Protein 1MY7 (pdb70)

CATH classification: 2.60.40.10

Foldseek 3Di:
DPAWEWDDKPAQEEALQKFDKIKTFIHADQLVFKWKWKDDVVDIDTWDDHSVQQPPRTIGITITHHHPDLQDPAKDKIWIWMAGVVVRDIYDTDIHIHGHDDDPVPD/DDAKEWDDKPAQEEALQWFDKIKTFIDADQLVFKWKWKADVVDIDTWDDHSVQQPPRGIGITITHRHPDNADPAKDWIWIWMFGVVVGGIHDTDIHIHGGDD

Secondary structure (DSSP, 8-state):
--S--EEEES-SEEETT---EEEEEES---TTS-EEEEEETTEEEE-B--GGGB-TTSEEEEEPPPPS-TT--S-EEEEEEEEETTTTEEPPPEEEEEE----TT--/-----EEEES-SEEETT---EEEEEES---TTS-EEEEEETTEEEEPB--GGGEETTTEEEEEPPPPS-TT-SS-EEEEEEEEETTTTEEPPPEEEEEE---

Nearest PDB structures (foldseek):
  1my5-assembly1_A  TM=1.007E+00  e=9.671E-22  Mus musculus
  1my5-assembly1_B  TM=9.869E-01  e=1.199E-19  Mus musculus
  1k3z-assembly1_B  TM=9.542E-01  e=1.076E-19  Mus musculus
  8u9l-assembly4_O  TM=9.886E-01  e=1.797E-18  Mus musculus
  1ikn-assembly1_A  TM=9.438E-01  e=8.421E-19  Mus musculus

Organism: Mus musculus (NCBI:txid10090)

Solvent-accessible surface area: 11660 Å² total; per-residue (Å²): 115,96,104,5,111,24,50,70,14,40,95,161,34,1,20,1,62,11,40,28,47,0,1,0,2,0,33,154,8,103,100,108,29,14,26,0,30,0,33,22,145,96,40,110,19,103,10,74,49,59,89,95,32,14,15,120,74,10,1,0,5,2,115,5,9,82,42,63,55,68,75,23,166,62,72,41,163,10,38,2,24,0,27,44,49,86,78,168,53,64,2,124,88,45,89,1,52,0,57,57,69,120,43,99,219,128,267,152,86,144,15,111,27,53,79,18,40,99,119,34,2,23,0,87,13,40,30,46,0,1,0,3,0,37,150,6,114,89,121,32,12,28,0,32,0,54,13,135,92,35,112,22,137,8,73,50,62,88,98,34,12,19,135,71,13,0,0,4,3,116,5,11,87,41,67,55,87,72,16,162,57,79,38,162,5,34,1,28,0,40,37,54,88,73,164,70,87,4,146,71,39,54,1,61,0,54,44,73,165

Radius of gyration: 18.91 Å; Cα contacts (8 Å, |Δi|>4): 484; chains: 2; bounding box: 52×54×40 Å

B-factor: mean 23.99, std 11.41, range [10.49, 61.83]

Sequence (209 aa):
TAELKICRVNRRSGSCLGGDEIFLLCDKVQKEDIEVYFTGPGWEARGSFSQADVHRQVAIVFRTPPYADPSLQAPVRVSMQLRRPSDRELSEPMEFQYLPDTDDRHRTAELKICRVNRRSGSCLGGDEIFLLCDKVQKEDIEVYFTGPGWEARGSFSQADVHRQVAIVFRTPPYADPSLQAPVRVSMQLRRPSDRELSEPMEFQYLPDT

GO terms:
  GO:0005737 cytoplasm (C, IDA)
  GO:0000978 RNA polymerase II cis-regulatory region sequence-specific DNA binding (F, IDA)
  GO:0001228 DNA-bindin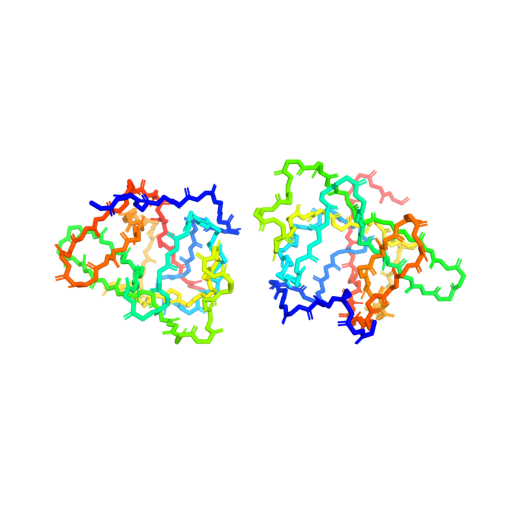g transcription activator activity, RNA polymerase II-specific (F, IDA)
  GO:0045893 positive regulation of DNA-templated transcription (P, IDA)
  GO:0045944 positive regulation of transcription by RNA polymerase II (P, IDA)
  GO:1902004 positive regulation of amyloid-beta formation (P, IDA)
  GO:0005634 nucleus (C, IDA)
  GO:0003682 chromatin binding (F, IDA)
  GO:0043066 negative regulation of apoptotic process (P, IDA)
  GO:0043123 positive regulation of canonical NF-kappaB signal transduction (P, IDA)
  GO:0050727 regulation of inflammatory response (P, IDA)
  GO:0071222 cellular response to lipopolysaccharide (P, IEP)
  GO:0071159 NF-kappaB complex (C, TAS)
  GO:0003700 DNA-binding transcription f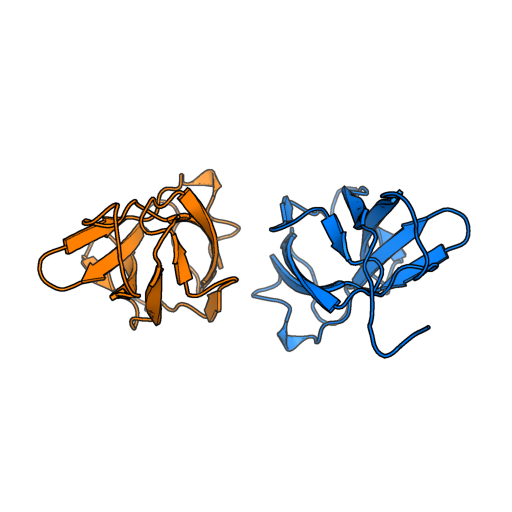actor activity (F, IMP)
  GO:0006325 chromatin organization (P, IMP)
  GO:0006351 DNA-templated transcription (P, IMP)
  GO:0071532 ankyrin repeat binding (F, IPI)
  GO:0005515 protein binding (F, IPI)
  GO:0019899 enzyme binding (F, IPI)
  GO:0019901 protein kinase binding (F, IPI)

InterPro domains:
  IPR000451 NF-kappa-B/Dorsal [PR00057] (25-42)
  IPR000451 NF-kappa-B/Dorsal [PR00057] (175-189)
  IPR000451 NF-kappa-B/Dorsal [PR00057] (208-228)
  IPR000451 NF-kappa-B/Dorsal [PR00057] (239-257)
  IPR000451 NF-kappa-B/Dorsal [PR00057] (280-294)
  IPR000451 NF-kappa-B/Dorsal [PTHR24169] (13-372)
  IPR002909 IPT domain [SM00429] (193-289)
  IPR008967 p53-like transcription factor, DNA-binding domain superfamily [SSF49417] (18-196)
  IPR011539 Rel homology domain, DNA-binding domain [PF00554] (21-186)
  IPR011539 Rel homology domain, DNA-binding domain [PS50254] (16-190)
  IPR013783 Immunoglobulin-like fold [G3DSA:2.60.40.10] (191-304)
  IPR014756 Immunoglobulin E-set [SSF81296] (191-322)
  IPR030492 Rel homology domain, conserved site [PS01204] (34-40)
  IPR030495 Transcription factor p65, RHD domain, N-terminal [cd07885] (19-187)
  IPR032397 Rel homology dimerisation domain [PF16179] (195-291)
  IPR033926 NFkappaB IPT domain [cd01177] (194-290)
  IPR037059 Rel homology domain (RHD), DNA-binding domain superfamily [G3DSA:2.60.40.340] (9-187)

Structure (mmCIF, N/CA/C/O backbone):
data_1MY7
#
_entry.id   1MY7
#
_cell.length_a   55.988
_cell.length_b   75.072
_cell.length_c   108.733
_cell.angle_alpha   90.00
_cell.angle_beta   90.00
_cell.angle_gamma   90.00
#
_symmetry.space_group_name_H-M   'C 2 2 21'
#
loop_
_entity.id
_entity.type
_entity.pdbx_description
1 polymer 'NF-kappaB p65 (RelA) subunit'
2 water water
#
loop_
_atom_site.group_PDB
_atom_site.id
_atom_site.type_symbol
_atom_site.label_atom_id
_atom_site.label_alt_id
_atom_site.label_comp_id
_atom_site.label_asym_id
_atom_site.label_entity_id
_atom_site.label_seq_id
_atom_site.pdbx_PDB_ins_code
_atom_site.Cartn_x
_atom_site.Cartn_y
_atom_site.Cartn_z
_atom_site.occupancy
_atom_site.B_iso_or_equiv
_atom_site.auth_seq_id
_atom_site.auth_comp_id
_atom_site.auth_asym_id
_atom_site.auth_atom_id
_atom_site.pdbx_PDB_model_num
ATOM 1 N N . THR A 1 1 ? 27.397 41.593 47.601 1.00 60.93 191 THR A N 1
ATOM 2 C CA . THR A 1 1 ? 27.921 41.429 48.988 1.00 60.54 191 THR A CA 1
ATOM 3 C C . THR A 1 1 ? 26.785 41.327 50.002 1.00 59.53 191 THR A C 1
ATOM 4 O O . THR A 1 1 ? 26.907 40.638 51.016 1.00 59.87 191 THR A O 1
ATOM 8 N N . ALA A 1 2 ? 25.683 42.018 49.723 1.00 57.60 192 ALA A N 1
ATOM 9 C CA . ALA A 1 2 ? 24.529 42.003 50.612 1.00 55.21 192 ALA A CA 1
ATOM 10 C C . ALA A 1 2 ? 23.310 41.400 49.921 1.00 53.21 192 ALA A C 1
ATOM 11 O O . ALA A 1 2 ? 22.393 40.909 50.581 1.00 53.46 192 ALA A O 1
ATOM 13 N N . GLU A 1 3 ? 23.304 41.436 48.591 1.00 50.15 193 GLU A N 1
ATOM 14 C CA . GLU A 1 3 ? 22.194 40.891 47.819 1.00 46.56 193 GLU A CA 1
ATOM 15 C C . GLU A 1 3 ? 22.546 39.564 47.157 1.00 42.41 193 GLU A C 1
ATOM 16 O O . GLU A 1 3 ? 22.088 38.508 47.599 1.00 43.16 193 GLU A O 1
ATOM 22 N N . LEU A 1 4 ? 23.356 39.617 46.101 1.00 36.54 194 LEU A N 1
ATOM 23 C CA . LEU A 1 4 ? 23.758 38.403 45.390 1.00 30.16 194 LEU A CA 1
ATOM 24 C C . LEU A 1 4 ? 24.590 37.525 46.311 1.00 27.08 194 LEU A C 1
ATOM 25 O O . LEU A 1 4 ? 25.605 37.968 46.853 1.00 24.65 194 LEU A O 1
ATOM 30 N N . LYS A 1 5 ? 24.166 36.277 46.485 1.00 23.22 195 LYS A N 1
ATOM 31 C CA . LYS A 1 5 ? 24.884 35.369 47.362 1.00 21.64 195 LYS A CA 1
ATOM 32 C C . LYS A 1 5 ? 24.782 33.901 46.949 1.00 20.00 195 LYS A C 1
ATOM 33 O O . LYS A 1 5 ? 23.685 33.379 46.736 1.00 19.09 195 LYS A O 1
ATOM 39 N N . ILE A 1 6 ? 25.934 33.247 46.827 1.00 17.53 196 ILE A N 1
ATOM 40 C CA . ILE A 1 6 ? 25.960 31.822 46.497 1.00 17.14 196 ILE A CA 1
ATOM 41 C C . ILE A 1 6 ? 25.888 31.096 47.832 1.00 16.50 196 ILE A C 1
ATOM 42 O O . ILE A 1 6 ? 26.743 31.289 48.708 1.00 16.92 196 ILE A O 1
ATOM 47 N N . CYS A 1 7 ? 24.869 30.261 47.996 1.00 16.36 197 CYS A N 1
ATOM 48 C CA . CYS A 1 7 ? 24.677 29.543 49.247 1.00 16.99 197 CYS A CA 1
ATOM 49 C C . CYS A 1 7 ? 25.268 28.139 49.256 1.00 17.59 197 CYS A C 1
ATOM 50 O O . CYS A 1 7 ? 25.781 27.674 50.272 1.00 18.72 197 CYS A O 1
ATOM 53 N N . ARG A 1 8 ? 25.193 27.459 48.120 1.00 16.25 198 ARG A N 1
ATOM 54 C CA . ARG A 1 8 ? 25.716 26.108 48.045 1.00 15.34 198 ARG A CA 1
ATOM 55 C C . ARG A 1 8 ? 25.801 25.644 46.598 1.00 14.23 198 ARG A C 1
ATOM 56 O O . ARG A 1 8 ? 25.048 26.105 45.744 1.00 15.96 198 ARG A O 1
ATOM 64 N N . VAL A 1 9 ? 26.725 24.724 46.338 1.00 13.70 199 VAL A N 1
ATOM 65 C CA . VAL A 1 9 ? 26.903 24.163 45.008 1.00 13.11 199 VAL A CA 1
ATOM 66 C C . VAL A 1 9 ? 27.133 22.654 45.119 1.00 13.36 199 VAL A C 1
ATOM 67 O O . VAL A 1 9 ? 27.542 22.157 46.174 1.00 13.62 199 VAL A O 1
ATOM 71 N N . ASN A 1 10 ? 26.851 21.934 44.037 1.00 12.87 200 ASN A N 1
ATOM 72 C CA . ASN A 1 10 ? 27.028 20.483 44.011 1.00 12.97 200 ASN A CA 1
ATOM 73 C C . ASN A 1 10 ? 28.485 20.070 43.776 1.00 12.79 200 ASN A C 1
ATOM 74 O O . ASN A 1 10 ? 28.901 18.985 44.184 1.00 13.55 200 ASN A O 1
ATOM 79 N N . ARG A 1 11 ? 29.259 20.915 43.102 1.00 11.55 201 ARG A N 1
ATOM 80 C CA . ARG A 1 11 ? 30.664 20.593 42.875 1.00 12.45 201 ARG A CA 1
ATOM 81 C C . ARG A 1 11 ? 31.464 21.872 42.748 1.00 11.78 201 ARG A C 1
ATOM 82 O O . ARG A 1 11 ? 30.957 22.902 42.286 1.00 12.89 201 ARG A O 1
ATOM 90 N N . ARG A 1 12 ? 32.711 21.790 43.177 1.00 11.93 202 ARG A N 1
ATOM 91 C CA . ARG A 1 12 ? 33.609 22.929 43.171 1.00 12.67 202 ARG A CA 1
ATOM 92 C C . ARG A 1 12 ? 34.830 22.714 42.288 1.00 12.40 202 ARG A C 1
ATOM 93 O O . ARG A 1 12 ? 35.825 23.430 42.391 1.00 11.73 202 ARG A O 1
ATOM 101 N N . SER A 1 13 ? 34.744 21.730 41.401 1.00 12.70 203 SER A N 1
ATOM 102 C CA . SER A 1 13 ? 35.834 21.457 40.477 1.00 13.50 203 SER A CA 1
ATOM 103 C C . SER A 1 13 ? 35.228 20.812 39.250 1.00 13.32 203 SER A C 1
ATOM 104 O O . SER A 1 13 ? 34.101 20.320 39.294 1.00 13.43 203 SER A O 1
ATOM 107 N N . GLY A 1 14 ? 35.971 20.845 38.153 1.00 12.07 204 GLY A N 1
ATOM 108 C CA . GLY A 1 14 ? 35.481 20.252 36.928 1.00 12.68 204 GLY A CA 1
ATOM 109 C C . GLY A 1 14 ? 36.522 20.335 35.839 1.00 12.45 204 GLY A C 1
ATOM 110 O O . GLY A 1 14 ? 37.591 20.918 36.011 1.00 12.32 204 GLY A O 1
ATOM 111 N N . SER A 1 15 ? 36.182 19.756 34.694 1.00 12.17 205 SER A N 1
ATOM 112 C CA . SER A 1 15 ? 37.063 19.728 33.540 1.00 11.96 205 SER A CA 1
ATOM 113 C C . SER A 1 15 ? 37.365 21.099 32.949 1.00 11.73 205 SER A C 1
ATOM 114 O O . SER A 1 15 ? 36.478 21.955 32.864 1.00 12.09 205 SER A O 1
ATOM 117 N N . CYS A 1 16 ? 38.617 21.298 32.555 1.00 11.38 206 CYS A N 1
ATOM 118 C CA . CYS A 1 16 ? 39.033 22.540 31.921 1.00 13.09 206 CYS A CA 1
ATOM 119 C C . CYS A 1 16 ? 38.343 22.703 30.559 1.00 13.10 206 CYS A C 1
ATOM 120 O O . CYS A 1 16 ? 38.430 23.761 29.943 1.00 14.13 206 CYS A O 1
ATOM 123 N N . LEU A 1 17 ? 37.667 21.656 30.086 1.00 13.53 207 LEU A N 1
ATOM 124 C CA . LEU A 1 17 ? 36.964 21.741 28.803 1.00 13.35 207 LEU A CA 1
ATOM 125 C C . LEU A 1 17 ? 35.535 22.255 28.978 1.00 14.65 207 LEU A C 1
ATOM 126 O O . LEU A 1 17 ? 34.809 22.491 27.993 1.00 14.59 207 LEU A O 1
ATOM 131 N N . GLY A 1 18 ? 35.150 22.455 30.238 1.00 13.44 208 GLY A N 1
ATOM 132 C CA . GLY A 1 18 ? 33.823 22.941 30.554 1.00 12.50 208 GLY A CA 1
ATOM 133 C C . GLY A 1 18 ? 32.789 21.861 30.338 1.00 13.23 208 GLY A C 1
ATOM 134 O O . GLY A 1 18 ? 33.132 20.690 30.167 1.00 14.83 208 GLY A O 1
ATOM 135 N N . GLY A 1 19 ? 31.523 22.254 30.363 1.00 12.92 209 GLY A N 1
ATOM 136 C CA . GLY A 1 19 ? 30.455 21.301 30.131 1.00 12.94 209 GLY A CA 1
ATOM 137 C C . GLY A 1 19 ? 29.934 20.534 31.326 1.00 13.16 209 GLY A C 1
ATOM 138 O O . GLY A 1 19 ? 29.061 19.685 31.147 1.00 14.81 209 GLY A O 1
ATOM 139 N N . ASP A 1 20 ? 30.454 20.797 32.529 1.00 13.18 210 ASP A N 1
ATOM 140 C CA . ASP A 1 20 ? 29.973 20.104 33.729 1.00 12.90 210 ASP A CA 1
ATOM 141 C C . ASP A 1 20 ? 28.728 20.782 34.291 1.00 12.09 210 ASP A C 1
ATOM 142 O O . ASP A 1 20 ? 28.648 22.017 34.361 1.00 12.20 210 ASP A O 1
ATOM 147 N N . GLU A 1 21 ? 27.768 19.973 34.714 1.00 12.01 211 GLU A N 1
ATOM 148 C CA . GLU A 1 21 ? 26.537 20.521 35.260 1.00 12.04 211 GLU A CA 1
ATOM 149 C C . GLU A 1 21 ? 26.706 20.929 36.713 1.00 11.72 211 GLU A C 1
ATOM 150 O O . GLU A 1 21 ? 27.127 20.127 37.561 1.00 12.82 211 GLU A O 1
ATOM 156 N N . ILE A 1 22 ? 26.367 22.182 36.985 1.00 11.61 212 ILE A N 1
ATOM 157 C CA . ILE A 1 22 ? 26.462 22.741 38.331 1.00 11.81 212 ILE A CA 1
ATOM 158 C C . ILE A 1 22 ? 25.089 23.144 38.830 1.00 11.67 212 ILE A C 1
ATOM 159 O O . ILE A 1 22 ? 24.325 23.808 38.118 1.00 12.82 212 ILE A O 1
ATOM 164 N N . PHE A 1 23 ? 24.785 22.734 40.056 1.00 12.53 213 PHE A N 1
ATOM 165 C CA . PHE A 1 23 ? 23.547 23.122 40.722 1.00 13.19 213 PHE A CA 1
ATOM 166 C C . PHE A 1 23 ? 24.007 24.181 41.717 1.00 13.35 213 PHE A C 1
ATOM 167 O O . PHE A 1 23 ? 24.815 23.896 42.589 1.00 13.88 213 PHE A O 1
ATOM 175 N N . LEU A 1 24 ? 23.500 25.403 41.579 1.00 13.34 214 LEU A N 1
ATOM 176 C CA . LEU A 1 24 ? 23.897 26.487 42.471 1.00 13.27 214 LEU A CA 1
ATOM 177 C C . LEU A 1 24 ? 22.665 27.050 43.173 1.00 13.80 214 LEU A C 1
ATOM 178 O O . LEU A 1 24 ? 21.737 27.506 42.515 1.00 16.02 214 LEU A O 1
ATOM 183 N N . LEU A 1 25 ? 22.661 27.007 44.505 1.00 12.94 215 LEU A N 1
ATOM 184 C CA . LEU A 1 25 ? 21.551 27.533 45.293 1.00 13.57 215 LEU A CA 1
ATOM 185 C C . LEU A 1 25 ? 21.982 28.931 45.698 1.00 14.49 215 LEU A C 1
ATOM 186 O O . LEU A 1 25 ? 23.103 29.123 46.152 1.00 14.84 215 LEU A O 1
ATOM 191 N N . CYS A 1 26 ? 21.091 29.904 45.518 1.00 15.11 216 CYS A N 1
ATOM 192 C CA . CYS A 1 26 ? 21.418 31.300 45.809 1.00 16.18 216 CYS A CA 1
ATOM 193 C C . CYS A 1 26 ? 20.247 32.039 46.428 1.00 16.73 216 CYS A C 1
ATOM 194 O O . CYS A 1 26 ? 19.161 31.488 46.585 1.00 16.57 216 CYS A O 1
ATOM 197 N N . ASP A 1 27 ? 20.489 33.291 46.810 1.00 18.29 217 ASP A N 1
ATOM 198 C CA . ASP A 1 27 ? 19.422 34.119 47.337 1.00 20.46 217 ASP A CA 1
ATOM 199 C C . ASP A 1 27 ? 18.656 34.566 46.095 1.00 20.63 217 ASP A C 1
ATOM 200 O O . ASP A 1 27 ? 19.137 34.424 44.964 1.00 20.21 217 ASP A O 1
ATOM 205 N N . LYS A 1 28 ? 17.466 35.111 46.310 1.00 22.02 218 LYS A N 1
ATOM 206 C CA . LYS A 1 28 ? 16.597 35.563 45.228 1.00 23.35 218 LYS A CA 1
ATOM 207 C C . LYS A 1 28 ? 17.258 36.380 44.108 1.00 23.49 218 LYS A C 1
ATOM 208 O O . LYS A 1 28 ? 17.890 37.411 44.353 1.00 22.72 218 LYS A O 1
ATOM 214 N N . VAL A 1 29 ? 17.099 35.903 42.875 1.00 22.69 219 VAL A N 1
ATOM 215 C CA . VAL A 1 29 ? 17.627 36.575 41.691 1.00 23.07 219 VAL A CA 1
ATOM 216 C C . VAL A 1 29 ? 16.519 36.672 40.646 1.00 24.26 219 VAL A C 1
ATOM 217 O O . VAL A 1 29 ? 15.455 36.073 40.810 1.00 24.75 219 VAL A O 1
ATOM 221 N N . GLN A 1 30 ? 16.772 37.435 39.588 1.00 24.96 220 GLN A N 1
ATOM 222 C CA . GLN A 1 30 ? 15.818 37.582 38.485 1.00 26.74 220 GLN A CA 1
ATOM 223 C C . GLN A 1 30 ? 16.386 36.803 37.307 1.00 25.39 220 GLN A C 1
ATOM 224 O O . GLN A 1 30 ? 17.495 37.079 36.850 1.00 24.83 220 GLN A O 1
ATOM 230 N N . LYS A 1 31 ? 15.624 35.831 36.811 1.00 25.00 221 LYS A N 1
ATOM 231 C CA . LYS A 1 31 ? 16.093 34.999 35.707 1.00 25.20 221 LYS A CA 1
ATOM 232 C C . LYS A 1 31 ? 16.543 35.751 34.459 1.00 24.57 221 LYS A C 1
ATOM 233 O O . LYS A 1 31 ? 17.406 35.271 33.720 1.00 23.81 221 LYS A O 1
ATOM 239 N N . GLU A 1 32 ? 15.968 36.927 34.209 1.00 24.19 222 GLU A N 1
ATOM 240 C CA . GLU A 1 32 ? 16.351 37.702 33.029 1.00 24.33 222 GLU A CA 1
ATOM 241 C C . GLU A 1 32 ? 17.527 38.627 33.305 1.00 23.39 222 GLU A C 1
ATOM 242 O O . GLU A 1 32 ? 18.026 39.286 32.394 1.00 23.93 222 GLU A O 1
ATOM 248 N N . ASP A 1 33 ? 17.977 38.672 34.554 1.00 22.56 223 ASP A N 1
ATOM 249 C CA . ASP A 1 33 ? 19.065 39.573 34.917 1.00 22.13 223 ASP A CA 1
ATOM 250 C C . ASP A 1 33 ? 20.045 38.918 35.887 1.00 21.77 223 ASP A C 1
ATOM 251 O O . ASP A 1 33 ? 20.292 39.416 36.986 1.00 21.82 223 ASP A O 1
ATOM 256 N N . ILE A 1 34 ? 20.619 37.798 35.466 1.00 20.27 224 ILE A N 1
ATOM 257 C CA . ILE A 1 34 ? 21.561 37.087 36.318 1.00 18.76 224 ILE A CA 1
ATOM 258 C C . ILE A 1 34 ? 22.474 36.221 35.463 1.00 19.20 224 ILE A C 1
ATOM 259 O O . ILE A 1 34 ? 22.080 35.736 34.397 1.00 19.67 224 ILE A O 1
ATOM 264 N N . GLU A 1 35 ? 23.706 36.053 35.919 1.00 18.99 225 GLU A N 1
ATOM 265 C CA . GLU A 1 35 ? 24.656 35.213 35.208 1.00 19.38 225 GLU A CA 1
ATOM 266 C C . GLU A 1 35 ? 25.667 34.655 36.194 1.00 16.96 225 GLU A C 1
ATOM 267 O O . GLU A 1 35 ? 25.733 35.099 37.333 1.00 15.73 225 GLU A O 1
ATOM 273 N N . VAL A 1 36 ? 26.418 33.643 35.769 1.00 15.18 226 VAL A N 1
ATOM 274 C CA . VAL A 1 36 ? 27.461 33.057 36.618 1.00 15.30 226 VAL A CA 1
ATOM 275 C C . VAL A 1 36 ? 28.765 33.383 35.906 1.00 15.93 226 VAL A C 1
ATOM 276 O O . VAL A 1 36 ? 29.035 32.927 34.798 1.00 16.42 226 VAL A O 1
ATOM 280 N N . TYR A 1 37 ? 29.566 34.197 36.577 1.00 16.37 227 TYR A N 1
ATOM 281 C CA . TYR A 1 37 ? 30.798 34.745 36.040 1.00 17.44 227 TYR A CA 1
ATOM 282 C C . TYR A 1 37 ? 32.079 34.121 36.588 1.00 15.49 227 TYR A C 1
ATOM 283 O O . TYR A 1 37 ? 32.351 34.199 37.784 1.00 17.34 227 TYR A O 1
ATOM 292 N N . PHE A 1 38 ? 32.868 33.534 35.698 1.00 15.03 228 PHE A N 1
ATOM 293 C CA . PHE A 1 38 ? 34.134 32.896 36.059 1.00 15.28 228 PHE A CA 1
ATOM 294 C C . PHE A 1 38 ? 35.283 33.830 35.706 1.00 15.52 228 PHE A C 1
ATOM 295 O O . PHE A 1 38 ? 35.309 34.405 34.620 1.00 16.35 228 PHE A O 1
ATOM 303 N N . THR A 1 39 ? 36.246 33.975 36.608 1.00 13.39 229 THR A N 1
ATOM 304 C CA . THR A 1 39 ? 37.367 34.867 36.347 1.00 14.95 229 THR A CA 1
ATOM 305 C C . THR A 1 39 ? 38.704 34.376 36.848 1.00 13.43 229 THR A C 1
ATOM 306 O O . THR A 1 39 ? 38.778 33.610 37.807 1.00 14.59 229 THR A O 1
ATOM 310 N N . GLY A 1 40 ? 39.758 34.856 36.197 1.00 13.42 230 GLY A N 1
ATOM 311 C CA . GLY A 1 40 ? 41.125 34.531 36.570 1.00 12.83 230 GLY A CA 1
ATOM 312 C C . GLY A 1 40 ? 41.971 35.642 35.983 1.00 14.09 230 GLY A C 1
ATOM 313 O O . GLY A 1 40 ? 41.417 36.514 35.313 1.00 14.19 230 GLY A O 1
ATOM 314 N N . PRO A 1 41 ? 43.294 35.660 36.205 1.00 14.41 231 PRO A N 1
ATOM 315 C CA . PRO A 1 41 ? 44.100 36.739 35.625 1.00 15.99 231 PRO A CA 1
ATOM 316 C C . PRO A 1 41 ? 43.859 36.894 34.131 1.00 17.77 231 PRO A C 1
ATOM 317 O O . PRO A 1 41 ? 44.114 35.972 33.368 1.00 17.39 231 PRO A O 1
ATOM 321 N N . GLY A 1 42 ? 43.353 38.058 33.733 1.00 18.74 232 GLY A N 1
ATOM 322 C CA . GLY A 1 42 ? 43.103 38.337 32.328 1.00 18.84 232 GLY A CA 1
ATOM 323 C C . GLY A 1 42 ? 42.112 37.440 31.611 1.00 20.47 232 GLY A C 1
ATOM 324 O O . GLY A 1 42 ? 42.057 37.441 30.384 1.00 22.41 232 GLY A O 1
ATOM 325 N N . TRP A 1 43 ? 41.315 36.688 32.360 1.00 18.95 233 TRP A N 1
ATOM 326 C CA . TRP A 1 43 ? 40.345 35.780 31.748 1.00 17.96 233 TRP A CA 1
ATOM 327 C C . TRP A 1 43 ? 38.981 35.867 32.408 1.00 17.87 233 TRP A C 1
ATOM 328 O O . TRP A 1 43 ? 38.869 35.955 33.631 1.00 17.50 233 TRP A O 1
ATOM 339 N N . GLU A 1 44 ? 37.940 35.825 31.585 1.00 18.35 234 GLU A N 1
ATOM 340 C CA . GLU A 1 44 ? 36.576 35.879 32.076 1.00 18.20 234 GLU A CA 1
ATOM 341 C C . GLU A 1 44 ? 35.710 35.009 31.173 1.00 17.25 234 GLU A C 1
ATOM 342 O O . GLU A 1 44 ? 35.968 34.910 29.970 1.00 17.83 234 GLU A O 1
ATOM 348 N N . ALA A 1 45 ? 34.712 34.354 31.760 1.00 14.71 235 ALA A N 1
ATOM 349 C CA . ALA A 1 45 ? 33.789 33.512 31.001 1.00 15.47 235 ALA A CA 1
ATOM 350 C C . ALA A 1 45 ? 32.512 33.328 31.798 1.00 15.22 235 ALA A C 1
ATOM 351 O O . ALA A 1 45 ? 32.490 33.523 33.012 1.00 17.10 235 ALA A O 1
ATOM 353 N N . ARG A 1 46 ? 31.435 32.961 31.114 1.00 16.38 236 ARG A N 1
ATOM 354 C CA . ARG A 1 46 ? 30.155 32.783 31.782 1.00 16.60 236 ARG A CA 1
ATOM 355 C C . ARG A 1 46 ? 29.569 31.377 31.669 1.00 15.48 236 ARG A C 1
ATOM 356 O O . ARG A 1 46 ? 29.772 30.683 30.667 1.00 16.32 236 ARG A O 1
ATOM 364 N N . GLY A 1 47 ? 28.865 30.956 32.717 1.00 14.86 237 GLY A N 1
ATOM 365 C CA . GLY A 1 47 ? 28.212 29.661 32.702 1.00 14.85 237 GLY A CA 1
ATOM 366 C C . GLY A 1 47 ? 27.081 29.702 31.694 1.00 14.27 237 GLY A C 1
ATOM 367 O O . GLY A 1 47 ? 26.474 30.756 31.468 1.00 14.97 237 GLY A O 1
ATOM 368 N N . SER A 1 48 ? 26.797 28.557 31.084 1.00 13.58 238 SER A N 1
ATOM 369 C CA . SER A 1 48 ? 25.746 28.455 30.081 1.00 14.02 238 SER A CA 1
ATOM 370 C C . SER A 1 48 ? 24.433 27.919 30.644 1.00 13.96 238 SER A C 1
ATOM 371 O O . SER A 1 48 ? 24.387 26.821 31.182 1.00 14.07 238 SER A O 1
ATOM 374 N N . PHE A 1 49 ? 23.367 28.704 30.525 1.00 13.63 239 PHE A N 1
ATOM 375 C CA . PHE A 1 49 ? 22.054 28.268 30.994 1.00 14.23 239 PHE A CA 1
ATOM 376 C C . PHE A 1 49 ? 20.985 29.143 30.383 1.00 14.82 239 PHE A C 1
ATOM 377 O O . PHE A 1 49 ? 21.282 30.227 29.875 1.00 15.39 239 PHE A O 1
ATOM 385 N N . SER A 1 50 ? 19.747 28.655 30.404 1.00 15.81 240 SER A N 1
ATOM 386 C CA . SER A 1 50 ? 18.610 29.417 29.883 1.00 16.32 240 SER A CA 1
ATOM 387 C C . SER A 1 50 ? 17.824 29.986 31.060 1.00 17.24 240 SER A C 1
ATOM 388 O O . SER A 1 50 ? 18.046 29.604 32.211 1.00 17.09 240 SER A O 1
ATOM 391 N N . GLN A 1 51 ? 16.895 30.896 30.777 1.00 17.76 241 GLN A N 1
ATOM 392 C CA . GLN A 1 51 ? 16.104 31.465 31.856 1.00 18.33 241 GLN A CA 1
ATOM 393 C C . GLN A 1 51 ? 15.288 30.358 32.510 1.00 17.57 241 GLN A C 1
ATOM 394 O O . GLN A 1 51 ? 14.942 30.434 33.689 1.00 19.01 241 GLN A O 1
ATOM 400 N N . ALA A 1 52 ? 14.997 29.312 31.746 1.00 19.15 242 ALA A N 1
ATOM 401 C CA . ALA A 1 52 ? 14.228 28.187 32.262 1.00 18.18 242 ALA A CA 1
ATOM 402 C C . ALA A 1 52 ? 15.028 27.358 33.261 1.00 18.85 242 ALA A C 1
ATOM 403 O O . ALA A 1 52 ? 14.469 26.543 33.994 1.00 20.27 242 ALA A O 1
ATOM 405 N N . ASP A 1 53 ? 16.344 27.558 33.289 1.00 17.66 243 ASP A N 1
ATOM 406 C CA . ASP A 1 53 ? 17.183 26.817 34.220 1.00 17.63 243 ASP A CA 1
ATOM 407 C C . ASP A 1 53 ? 17.278 27.494 35.579 1.00 17.13 243 ASP A C 1
ATOM 408 O O . ASP A 1 53 ? 17.969 27.004 36.470 1.00 17.36 243 ASP A O 1
ATOM 413 N N . VAL A 1 54 ? 16.598 28.629 35.735 1.00 17.24 244 VAL A N 1
ATOM 414 C CA . VAL A 1 54 ? 16.599 29.321 37.025 1.00 17.00 244 VAL A CA 1
ATOM 415 C C . VAL A 1 54 ? 15.316 28.868 37.720 1.00 17.39 244 VAL A C 1
ATOM 416 O O . VAL A 1 54 ? 14.202 29.175 37.278 1.00 18.25 244 VAL A O 1
ATOM 420 N N . HIS A 1 55 ? 15.495 28.112 38.796 1.00 17.40 245 HIS A N 1
ATOM 421 C CA . HIS A 1 55 ? 14.400 27.531 39.563 1.00 17.59 245 HIS A CA 1
ATOM 422 C C . HIS A 1 55 ? 13.856 28.353 40.728 1.00 18.25 245 HIS A C 1
ATOM 423 O O . HIS A 1 55 ? 14.507 28.492 41.767 1.00 16.60 245 HIS A O 1
ATOM 430 N N . ARG A 1 56 ? 12.645 28.872 40.550 1.00 18.64 246 ARG A N 1
ATOM 431 C CA . ARG A 1 56 ? 11.969 29.641 41.588 1.00 19.56 246 ARG A CA 1
ATOM 432 C C . ARG A 1 56 ? 12.840 30.762 42.151 1.00 19.75 246 ARG A C 1
ATOM 433 O O . ARG A 1 56 ? 12.816 31.029 43.359 1.00 20.01 246 ARG A O 1
ATOM 441 N N . GLN A 1 57 ? 13.600 31.397 41.265 1.00 20.42 247 GLN A N 1
ATOM 442 C CA . GLN A 1 57 ? 14.486 32.516 41.594 1.00 21.08 247 GLN A CA 1
ATOM 443 C C . GLN A 1 57 ? 15.622 32.231 42.571 1.00 20.56 247 GLN A C 1
ATOM 444 O O . GLN A 1 57 ? 16.423 33.119 42.852 1.00 20.32 247 GLN A O 1
ATOM 450 N N . VAL A 1 58 ? 15.730 31.007 43.075 1.00 19.45 248 VAL A N 1
ATOM 451 C CA . VAL A 1 58 ? 16.773 30.742 44.068 1.00 18.11 248 VAL A CA 1
ATOM 452 C C . VAL A 1 58 ? 17.732 29.594 43.784 1.00 17.11 248 VAL A C 1
ATOM 453 O O . VAL A 1 58 ? 18.415 29.106 44.689 1.00 17.56 248 VAL A O 1
ATOM 457 N N . ALA A 1 59 ? 17.790 29.162 42.530 1.00 15.67 249 ALA A N 1
ATOM 458 C CA . ALA A 1 59 ? 18.692 28.085 42.147 1.00 15.72 249 ALA A CA 1
ATOM 459 C C . ALA A 1 59 ? 18.930 28.182 40.658 1.00 16.01 249 ALA A C 1
ATOM 460 O O . ALA A 1 59 ? 18.052 28.590 39.900 1.00 16.71 249 ALA A O 1
ATOM 462 N N . ILE A 1 60 ? 20.130 27.819 40.236 1.00 15.11 250 ILE A N 1
ATOM 463 C CA . ILE A 1 60 ? 20.470 27.875 38.826 1.00 14.69 250 ILE A CA 1
ATOM 464 C C . ILE A 1 60 ? 21.198 26.586 38.485 1.00 15.19 250 ILE A C 1
ATOM 465 O O . ILE A 1 60 ? 22.105 26.173 39.208 1.00 15.18 250 ILE A O 1
ATOM 470 N N . VAL A 1 61 ? 20.780 25.932 37.408 1.00 13.74 251 VA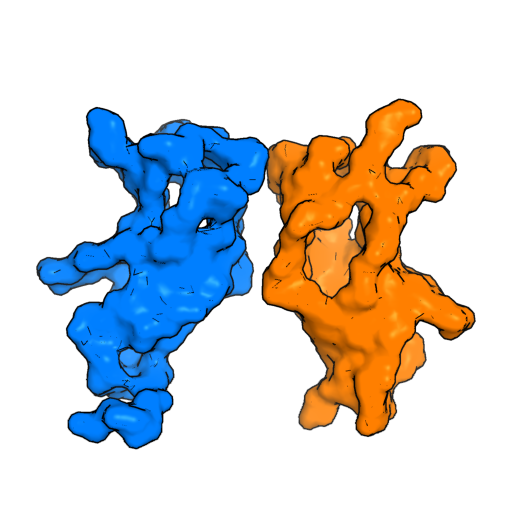L A N 1
ATOM 471 C CA . VAL A 1 61 ? 21.465 24.724 36.961 1.00 13.61 251 VAL A CA 1
ATOM 472 C C . VAL A 1 61 ? 22.090 25.164 35.650 1.00 12.95 251 VAL A C 1
ATOM 473 O O . VAL A 1 61 ? 21.377 25.525 34.704 1.00 14.18 251 VAL A O 1
ATOM 477 N N . PHE A 1 62 ? 23.420 25.154 35.594 1.00 13.00 252 PHE A N 1
ATOM 478 C CA . PHE A 1 62 ? 24.117 25.605 34.403 1.00 12.39 252 PHE A CA 1
ATOM 479 C C . PHE A 1 62 ? 25.301 24.719 34.064 1.00 11.92 252 PHE A C 1
ATOM 480 O O . PHE A 1 62 ? 25.653 23.832 34.827 1.00 12.32 252 PHE A O 1
ATOM 488 N N . ARG A 1 63 ? 25.904 24.973 32.911 1.00 11.70 253 ARG A N 1
ATOM 489 C CA . ARG A 1 63 ? 27.067 24.216 32.461 1.00 10.67 253 ARG A CA 1
ATOM 490 C C . ARG A 1 63 ? 28.285 25.124 32.522 1.00 11.56 253 ARG A C 1
ATOM 491 O O . ARG A 1 63 ? 28.243 26.275 32.088 1.00 11.71 253 ARG A O 1
ATOM 499 N N . THR A 1 64 ? 29.380 24.604 33.054 1.00 11.09 254 THR A N 1
ATOM 500 C CA . THR A 1 64 ? 30.577 25.414 33.168 1.00 10.58 254 THR A CA 1
ATOM 501 C C . THR A 1 64 ? 31.158 25.802 31.819 1.00 11.26 254 THR A C 1
ATOM 502 O O . THR A 1 64 ? 31.042 25.080 30.830 1.00 11.81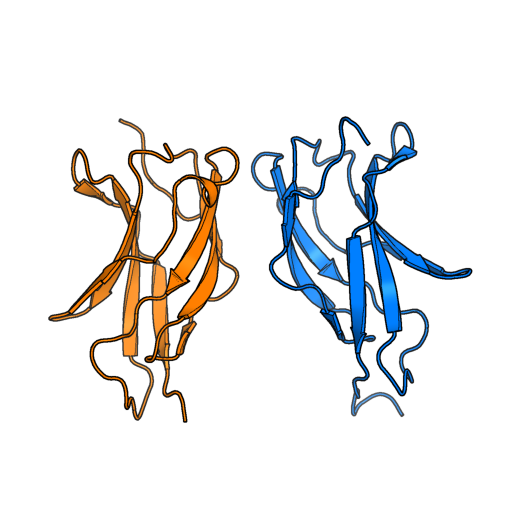 254 THR A O 1
ATOM 506 N N . PRO A 1 65 ? 31.786 26.973 31.761 1.00 11.23 255 PRO A N 1
ATOM 507 C CA . PRO A 1 65 ? 32.386 27.390 30.493 1.00 11.74 255 PRO A CA 1
ATOM 508 C C . PRO A 1 65 ? 33.746 26.717 30.412 1.00 12.46 255 PRO A C 1
ATOM 509 O O . PRO A 1 65 ? 34.280 26.274 31.424 1.00 12.55 255 PRO A O 1
ATOM 513 N N . PRO A 1 66 ? 34.318 26.605 29.211 1.00 12.43 256 PRO A N 1
ATOM 514 C CA . PRO A 1 66 ? 35.640 25.979 29.105 1.00 12.61 256 PRO A CA 1
ATOM 515 C C . PRO A 1 66 ? 36.655 26.965 29.682 1.00 14.26 256 PRO A C 1
ATOM 516 O O . PRO A 1 66 ? 36.450 28.179 29.612 1.00 13.43 256 PRO A O 1
ATOM 520 N N . TYR A 1 67 ? 37.730 26.456 30.269 1.00 14.26 257 TYR A N 1
ATOM 521 C CA . TYR A 1 67 ? 38.758 27.329 30.810 1.00 14.74 257 TYR A CA 1
ATOM 522 C C . TYR A 1 67 ? 39.567 27.905 29.643 1.00 15.45 257 TYR A C 1
ATOM 523 O O . TYR A 1 67 ? 39.460 27.433 28.514 1.00 16.45 257 TYR A O 1
ATOM 532 N N . ALA A 1 68 ? 40.359 28.934 29.919 1.00 16.69 258 ALA A N 1
ATOM 533 C CA . ALA A 1 68 ? 41.186 29.567 28.896 1.00 19.22 258 ALA A CA 1
ATOM 534 C C . ALA A 1 68 ? 42.171 28.608 28.235 1.00 20.53 258 ALA A C 1
ATOM 535 O O . ALA A 1 68 ? 42.496 28.761 27.056 1.00 21.82 258 ALA A O 1
ATOM 537 N N . ASP A 1 69 ? 42.640 27.616 28.986 1.00 21.09 259 ASP A N 1
ATOM 538 C CA . ASP A 1 69 ? 43.639 26.673 28.492 1.00 22.66 259 ASP A CA 1
ATOM 539 C C . ASP A 1 69 ? 43.219 25.209 28.592 1.00 24.27 259 ASP A C 1
ATOM 540 O O . ASP A 1 69 ? 43.122 24.658 29.690 1.00 24.42 259 ASP A O 1
ATOM 545 N N . PRO A 1 70 ? 42.961 24.562 27.441 1.00 24.87 260 PRO A N 1
ATOM 546 C CA . PRO A 1 70 ? 42.550 23.156 27.371 1.00 25.33 260 PRO A CA 1
ATOM 547 C C . PRO A 1 70 ? 43.717 22.201 27.589 1.00 26.63 260 PRO A C 1
ATOM 548 O O . PRO A 1 70 ? 43.517 21.006 27.790 1.00 26.79 260 PRO A O 1
ATOM 552 N N . SER A 1 71 ? 44.937 22.729 27.539 1.00 28.00 261 SER A N 1
ATOM 553 C CA . SER A 1 71 ? 46.121 21.901 27.727 1.00 30.09 261 SER A CA 1
ATOM 554 C C . SER A 1 71 ? 46.598 21.967 29.170 1.00 29.98 261 SER A C 1
ATOM 555 O O . SER A 1 71 ? 47.715 21.560 29.483 1.00 30.85 261 SER A O 1
ATOM 558 N N . LEU A 1 72 ? 45.743 22.490 30.046 1.00 29.81 262 LEU A N 1
ATOM 559 C CA . LEU A 1 72 ? 46.061 22.599 31.463 1.00 29.99 262 LEU A CA 1
ATOM 560 C C . LEU A 1 72 ? 46.711 21.288 31.931 1.00 30.56 262 LEU A C 1
ATOM 561 O O . LEU A 1 72 ? 46.145 20.208 31.749 1.00 29.84 262 LEU A O 1
ATOM 566 N N . GLN A 1 73 ? 47.900 21.389 32.524 1.00 32.02 263 GLN A N 1
ATOM 567 C CA . GLN A 1 73 ? 48.638 20.217 33.001 1.00 32.68 263 GLN A CA 1
ATOM 568 C C . GLN A 1 73 ? 48.365 19.892 34.465 1.00 30.80 263 GLN A C 1
ATOM 569 O O . GLN A 1 73 ? 48.394 18.729 34.868 1.00 31.66 263 GLN A O 1
ATOM 575 N N . ALA A 1 74 ? 48.120 20.925 35.260 1.00 27.90 264 ALA A N 1
ATOM 576 C CA . ALA A 1 74 ? 47.822 20.751 36.673 1.00 25.45 264 ALA A CA 1
ATOM 577 C C . ALA A 1 74 ? 46.586 21.586 36.989 1.00 24.10 264 ALA A C 1
ATOM 578 O O . ALA A 1 74 ? 46.277 22.541 36.268 1.00 23.19 264 ALA A O 1
ATOM 580 N N . PRO A 1 75 ? 45.857 21.227 38.059 1.00 22.65 265 PRO A N 1
ATOM 581 C CA . PRO A 1 75 ? 44.646 21.938 38.481 1.00 21.56 265 PRO A CA 1
ATOM 582 C C . PRO A 1 75 ? 44.903 23.426 38.673 1.00 20.86 265 PRO A C 1
ATOM 583 O O . PRO A 1 75 ? 46.004 23.816 39.055 1.00 21.42 265 PRO A O 1
ATOM 587 N N . VAL A 1 76 ? 43.896 24.256 38.397 1.00 18.67 266 VAL A N 1
ATOM 588 C CA . VAL A 1 76 ? 44.034 25.703 38.579 1.00 18.47 266 VAL A CA 1
ATOM 589 C C . VAL A 1 76 ? 42.781 26.259 39.239 1.00 17.36 266 VAL A C 1
ATOM 590 O O . VAL A 1 76 ? 41.652 25.931 38.857 1.00 16.90 266 VAL A O 1
ATOM 594 N N . ARG A 1 77 ? 42.977 27.093 40.248 1.00 16.14 267 ARG A N 1
ATOM 595 C CA . ARG A 1 77 ? 41.850 27.666 40.951 1.00 15.26 267 ARG A CA 1
ATOM 596 C C . ARG A 1 77 ? 41.441 29.005 40.350 1.00 14.94 267 ARG A C 1
ATOM 597 O O . ARG A 1 77 ? 42.286 29.863 40.070 1.00 16.57 267 ARG A O 1
ATOM 605 N N . VAL A 1 78 ? 40.145 29.159 40.112 1.00 13.74 268 VAL A N 1
ATOM 606 C CA . VAL A 1 78 ? 39.612 30.403 39.579 1.00 13.43 268 VAL A CA 1
ATOM 607 C C . VAL A 1 78 ? 38.471 30.860 40.483 1.00 12.59 268 VAL A C 1
ATOM 608 O O . VAL A 1 78 ? 38.137 30.197 41.468 1.00 13.41 268 VAL A O 1
ATOM 612 N N . SER A 1 79 ? 37.875 32.002 40.160 1.00 12.61 269 SER A N 1
ATOM 613 C CA . SER A 1 79 ? 36.779 32.530 40.949 1.00 13.01 269 SER A CA 1
ATOM 614 C C . SER A 1 79 ? 35.472 32.363 40.197 1.00 12.35 269 SER A C 1
ATOM 615 O O . SER A 1 79 ? 35.442 32.421 38.956 1.00 12.14 269 SER A O 1
ATOM 618 N N . MET A 1 80 ? 34.400 32.142 40.951 1.00 13.20 270 MET A N 1
ATOM 619 C CA . MET A 1 80 ? 33.071 31.986 40.380 1.00 13.13 270 MET A CA 1
ATOM 620 C C . MET A 1 80 ? 32.164 32.911 41.179 1.00 13.14 270 MET A C 1
ATOM 621 O O . MET A 1 80 ? 32.179 32.886 42.411 1.00 13.74 270 MET A O 1
ATO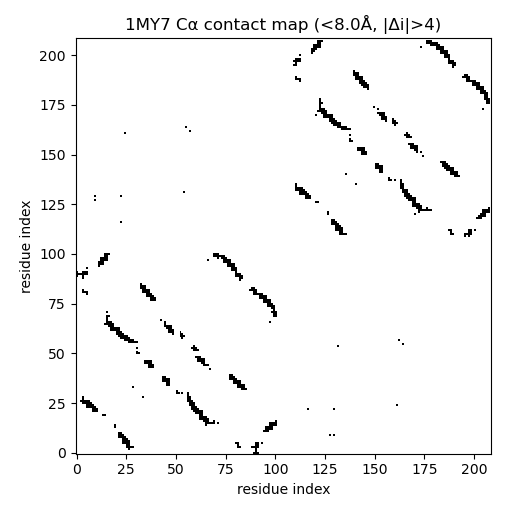M 626 N N . GLN A 1 81 ? 31.385 33.728 40.477 1.00 13.90 271 GLN A N 1
ATOM 627 C CA . GLN A 1 81 ? 30.496 34.683 41.124 1.00 14.81 271 GLN A CA 1
ATOM 628 C C . GLN A 1 81 ? 29.194 34.852 40.371 1.00 14.13 271 GLN A C 1
ATOM 629 O O . GLN A 1 81 ? 29.118 34.625 39.164 1.00 16.30 271 GLN A O 1
ATOM 635 N N . LEU A 1 82 ? 28.170 35.277 41.097 1.00 16.57 272 LEU A N 1
ATOM 636 C CA . LEU A 1 82 ? 26.898 35.595 40.481 1.00 17.43 272 LEU A CA 1
ATOM 637 C C . LEU A 1 82 ? 27.114 37.044 40.044 1.00 18.82 272 LEU A C 1
ATOM 638 O O . LEU A 1 82 ? 27.747 37.827 40.766 1.00 19.96 272 LEU A O 1
ATOM 643 N N . ARG A 1 83 ? 26.626 37.390 38.858 1.00 18.64 273 ARG A N 1
ATOM 644 C CA . ARG A 1 83 ? 26.759 38.748 38.351 1.00 21.02 273 ARG A CA 1
ATOM 645 C C . ARG A 1 83 ? 25.409 39.221 37.836 1.00 22.14 273 ARG A C 1
ATOM 646 O O . ARG A 1 83 ? 24.714 38.486 37.139 1.00 21.47 273 ARG A O 1
ATOM 654 N N . ARG A 1 84 ? 25.030 40.442 38.203 1.00 23.45 274 ARG A N 1
ATOM 655 C CA . ARG A 1 84 ? 23.767 41.017 37.751 1.00 25.85 274 ARG A CA 1
ATOM 656 C C . ARG A 1 84 ? 24.095 42.098 36.722 1.00 27.34 274 ARG A C 1
ATOM 657 O O . ARG A 1 84 ? 24.560 43.182 37.078 1.00 26.86 274 ARG A O 1
ATOM 665 N N . PRO A 1 85 ? 23.864 41.815 35.433 1.00 28.22 275 PRO A N 1
ATOM 666 C CA . PRO A 1 85 ? 24.146 42.772 34.359 1.00 30.12 275 PRO A CA 1
ATOM 667 C C . PRO A 1 85 ? 23.569 44.174 34.538 1.00 31.00 275 PRO A C 1
ATOM 668 O O . PRO A 1 85 ? 24.268 45.164 34.331 1.00 31.28 275 PRO A O 1
ATOM 672 N N . SER A 1 86 ? 22.299 44.251 34.922 1.00 31.86 276 SER A N 1
ATOM 673 C CA . SER A 1 86 ? 21.626 45.538 35.091 1.00 32.75 276 SER A CA 1
ATOM 674 C C . SER A 1 86 ? 22.443 46.567 35.865 1.00 33.50 276 SER A C 1
ATOM 675 O O . SER A 1 86 ? 22.640 47.684 35.390 1.00 34.29 276 SER A O 1
ATOM 678 N N . ASP A 1 87 ? 22.915 46.200 37.052 1.00 33.21 277 ASP A N 1
ATOM 679 C CA . ASP A 1 87 ? 23.701 47.133 37.861 1.00 33.87 277 ASP A CA 1
ATOM 680 C C . ASP A 1 87 ? 25.125 46.652 38.150 1.00 33.99 277 ASP A C 1
ATOM 681 O O . ASP A 1 87 ? 25.824 47.233 38.983 1.00 33.08 277 ASP A O 1
ATOM 686 N N . ARG A 1 88 ? 25.547 45.597 37.458 1.00 33.79 278 ARG A N 1
ATOM 687 C CA . ARG A 1 88 ? 26.886 45.035 37.619 1.00 34.43 278 ARG A CA 1
ATOM 688 C C . ARG A 1 88 ? 27.214 44.556 39.032 1.00 32.99 278 ARG A C 1
ATOM 689 O O . ARG A 1 88 ? 28.384 44.452 39.407 1.00 33.53 278 ARG A O 1
ATOM 697 N N . GLU A 1 89 ? 26.182 44.255 39.809 1.00 31.50 279 GLU A N 1
ATOM 698 C CA . GLU A 1 89 ? 26.372 43.774 41.173 1.00 30.53 279 GLU A CA 1
ATOM 699 C C . GLU A 1 89 ? 26.988 42.375 41.112 1.00 29.49 279 GLU A C 1
ATOM 700 O O . GLU A 1 89 ? 26.626 41.574 40.253 1.00 27.79 279 GLU A O 1
ATOM 706 N N . LEU A 1 90 ? 27.925 42.094 42.012 1.00 27.70 280 LEU A N 1
ATOM 707 C CA . LEU A 1 90 ? 28.591 40.789 42.057 1.00 26.47 280 LEU A CA 1
ATOM 708 C C . LEU A 1 90 ? 28.537 40.170 43.451 1.00 25.53 280 LEU A C 1
ATOM 709 O O . LEU A 1 90 ? 28.613 40.880 44.459 1.00 25.18 280 LEU A O 1
ATOM 714 N N . SER A 1 91 ? 28.395 38.847 43.516 1.00 22.63 281 SER A N 1
ATOM 715 C CA . SER A 1 91 ? 28.380 38.170 44.806 1.00 21.58 281 SER A CA 1
ATOM 716 C C . SER A 1 91 ? 29.835 38.002 45.216 1.00 20.70 281 SER A C 1
ATOM 717 O O . SER A 1 91 ? 30.741 38.257 44.416 1.00 20.53 281 SER A O 1
ATOM 720 N N . GLU A 1 92 ? 30.050 37.582 46.457 1.00 21.18 282 GLU A N 1
ATOM 721 C CA . GLU A 1 92 ? 31.396 37.316 46.935 1.00 22.43 282 GLU A CA 1
ATOM 722 C C . GLU A 1 92 ? 31.832 36.130 46.074 1.00 21.27 282 GLU A C 1
ATOM 723 O O . GLU A 1 92 ? 30.998 35.309 45.670 1.00 21.53 282 GLU A O 1
ATOM 729 N N . PRO A 1 93 ? 33.129 36.034 45.767 1.00 21.02 283 PRO A N 1
ATOM 730 C CA . PRO A 1 93 ? 33.651 34.938 44.941 1.00 20.30 283 PRO A CA 1
ATOM 731 C C . PRO A 1 93 ? 33.824 33.584 45.630 1.00 20.43 283 PRO A C 1
ATOM 732 O O . PRO A 1 93 ? 34.238 33.506 46.789 1.00 20.53 283 PRO A O 1
ATOM 736 N N . MET A 1 94 ? 33.494 32.526 44.896 1.00 18.32 284 MET A N 1
ATOM 737 C CA . MET A 1 94 ? 33.636 31.159 45.376 1.00 17.95 284 MET A CA 1
ATOM 738 C C . MET A 1 94 ? 34.759 30.560 44.551 1.00 16.56 284 MET A C 1
ATOM 739 O O . MET A 1 94 ? 34.940 30.899 43.388 1.00 16.77 284 MET A O 1
ATOM 744 N N . GLU A 1 95 ? 35.523 29.661 45.145 1.00 14.14 285 GLU A N 1
ATOM 745 C CA . GLU A 1 95 ? 36.604 29.040 44.421 1.00 14.29 285 GLU A CA 1
ATOM 746 C C . GLU A 1 95 ? 36.112 27.871 43.575 1.00 13.88 285 GLU A C 1
ATOM 747 O O . GLU A 1 95 ? 35.301 27.069 44.036 1.00 14.81 285 GLU A O 1
ATOM 753 N N . PHE A 1 96 ? 36.572 27.813 42.325 1.00 13.40 286 PHE A N 1
ATOM 754 C CA . PHE A 1 96 ? 36.252 26.689 41.450 1.00 11.47 286 PHE A CA 1
ATOM 755 C C . PHE A 1 96 ? 37.582 26.221 40.878 1.00 12.14 286 PHE A C 1
ATOM 756 O O . PHE A 1 96 ? 38.409 27.032 40.450 1.00 12.69 286 PHE A O 1
ATOM 764 N N . GLN A 1 97 ? 37.799 24.911 40.874 1.00 12.08 287 GLN A N 1
ATOM 765 C CA . GLN A 1 97 ? 39.049 24.365 40.373 1.00 12.38 287 GLN A CA 1
ATOM 766 C C . GLN A 1 97 ? 38.904 23.638 39.056 1.00 12.24 287 GLN A C 1
ATOM 767 O O . GLN A 1 97 ? 38.162 22.664 38.951 1.00 12.67 287 GLN A O 1
ATOM 773 N N . TYR A 1 98 ? 39.598 24.138 38.043 1.00 11.79 288 TYR A N 1
ATOM 774 C CA . TYR A 1 98 ? 39.578 23.485 36.742 1.00 12.25 288 TYR A CA 1
ATOM 775 C C . TYR A 1 98 ? 40.625 22.382 36.769 1.00 13.34 288 TYR A C 1
ATOM 776 O O . TYR A 1 98 ? 41.716 22.564 37.316 1.00 13.69 288 TYR A O 1
ATOM 785 N N . LEU A 1 99 ? 40.287 21.240 36.179 1.00 13.57 289 LEU A N 1
ATOM 786 C CA . LEU A 1 99 ? 41.167 20.079 36.178 1.00 13.93 289 LEU A CA 1
ATOM 787 C C . LEU A 1 99 ? 41.583 19.616 34.800 1.00 16.06 289 LEU A C 1
ATOM 788 O O . LEU A 1 99 ? 40.828 19.748 33.836 1.00 15.70 289 LEU A O 1
ATOM 793 N N . PRO A 1 100 ? 42.795 19.066 34.688 1.00 15.71 290 PRO A N 1
ATOM 794 C CA . PRO A 1 100 ? 43.263 18.577 33.393 1.00 17.90 290 PRO A CA 1
ATOM 795 C C . PRO A 1 100 ? 42.248 17.586 32.822 1.00 18.21 290 PRO A C 1
ATOM 796 O O . PRO A 1 100 ? 41.565 16.874 33.567 1.00 17.37 290 PRO A O 1
ATOM 800 N N . ASP A 1 101 ? 42.154 17.540 31.500 1.00 20.12 291 ASP A N 1
ATOM 801 C CA . ASP A 1 101 ? 41.233 16.631 30.840 1.00 22.93 291 ASP A CA 1
ATOM 802 C C . ASP A 1 101 ? 41.743 16.453 29.421 1.00 25.73 291 ASP A C 1
ATOM 803 O O . ASP A 1 101 ? 42.453 17.312 28.899 1.00 27.26 291 ASP A O 1
ATOM 808 N N . THR A 1 102 ? 41.389 15.337 28.802 1.00 27.71 292 THR A N 1
ATOM 809 C CA . THR A 1 102 ? 41.834 15.074 27.443 1.00 30.44 292 THR A CA 1
ATOM 810 C C . THR A 1 102 ? 40.680 14.773 26.497 1.00 30.95 292 THR A C 1
ATOM 811 O O . THR A 1 102 ? 39.762 14.021 26.831 1.00 31.46 292 THR A O 1
ATOM 815 N N . ASP A 1 103 ? 40.733 15.380 25.317 1.00 31.53 293 ASP A N 1
ATOM 816 C CA . ASP A 1 103 ? 39.722 15.166 24.291 1.00 32.64 293 ASP A CA 1
ATOM 817 C C . ASP A 1 103 ? 40.424 14.424 23.162 1.00 32.35 293 ASP A C 1
ATOM 818 O O . ASP A 1 103 ? 41.229 15.004 22.435 1.00 32.60 293 ASP A O 1
ATOM 823 N N . ASP A 1 104 ? 40.133 13.134 23.035 1.00 33.28 294 ASP A N 1
ATOM 824 C CA . ASP A 1 104 ? 40.751 12.306 22.007 1.00 33.69 294 ASP A CA 1
ATOM 825 C C . ASP A 1 104 ? 40.663 12.928 20.616 1.00 34.13 294 ASP A C 1
ATOM 826 O O . ASP A 1 104 ? 41.523 12.687 19.767 1.00 33.75 294 ASP A O 1
ATOM 828 N N . ARG A 1 105 ? 39.630 13.733 20.386 1.00 34.45 295 ARG A N 1
ATOM 829 C CA . ARG A 1 105 ? 39.439 14.367 19.083 1.00 35.01 295 ARG A CA 1
ATOM 830 C C . ARG A 1 105 ? 40.264 15.639 18.897 1.00 35.32 295 ARG A C 1
ATOM 831 O O . ARG A 1 105 ? 40.343 16.177 17.792 1.00 33.13 295 ARG A O 1
ATOM 839 N N . HIS A 1 106 ? 40.873 16.122 19.974 1.00 36.20 296 HIS A N 1
ATOM 840 C CA . HIS A 1 106 ? 41.674 17.337 19.904 1.00 37.91 296 HIS A CA 1
ATOM 841 C C . HIS A 1 106 ? 43.121 17.078 20.318 1.00 39.28 296 HIS A C 1
ATOM 842 O O . HIS A 1 106 ? 43.405 16.839 21.493 1.00 38.99 296 HIS A O 1
ATOM 849 N N . ARG A 1 107 ? 44.033 17.130 19.353 1.00 41.18 297 ARG A N 1
ATOM 850 C CA . ARG A 1 107 ? 45.448 16.909 19.633 1.00 43.57 297 ARG A CA 1
ATOM 851 C C . ARG A 1 107 ? 46.201 18.225 19.810 1.00 43.75 297 ARG A C 1
ATOM 852 O O . ARG A 1 107 ? 46.214 19.016 18.845 1.00 44.09 297 ARG A O 1
ATOM 860 N N . THR B 1 1 ? -4.354 19.644 50.319 1.00 59.82 191 THR B N 1
ATOM 861 C CA . THR B 1 1 ? -3.542 20.869 50.574 1.00 59.52 191 THR B CA 1
ATOM 862 C C . THR B 1 1 ? -2.288 20.865 49.704 1.00 58.73 191 THR B C 1
ATOM 863 O O . THR B 1 1 ? -1.236 20.376 50.116 1.00 58.75 191 THR B O 1
ATOM 867 N N . ALA B 1 2 ? -2.411 21.411 48.497 1.00 57.50 192 ALA B N 1
ATOM 868 C CA . ALA B 1 2 ? -1.298 21.472 47.556 1.00 55.69 192 ALA B CA 1
ATOM 869 C C . ALA B 1 2 ? -0.843 20.069 47.164 1.00 53.99 192 ALA B C 1
ATOM 870 O O . ALA B 1 2 ? -1.494 19.078 47.502 1.00 54.47 192 ALA B O 1
ATOM 872 N N . GLU B 1 3 ? 0.273 19.993 46.446 1.00 51.37 193 GLU B N 1
ATOM 873 C CA . GLU B 1 3 ? 0.820 18.717 46.006 1.00 48.12 193 GLU B CA 1
ATOM 874 C C . GLU B 1 3 ? 2.342 18.764 45.930 1.00 44.58 193 GLU B C 1
ATOM 875 O O . GLU B 1 3 ? 2.932 19.810 45.663 1.00 44.65 193 GLU B O 1
ATOM 881 N N . LEU B 1 4 ? 2.969 17.620 46.171 1.00 40.07 194 LEU B N 1
ATOM 882 C CA . LEU B 1 4 ? 4.421 17.505 46.139 1.00 35.31 194 LEU B CA 1
ATOM 883 C C . LEU B 1 4 ? 4.901 17.191 44.725 1.00 32.77 194 LEU B C 1
ATOM 884 O O . LEU B 1 4 ? 4.331 16.339 44.036 1.00 31.90 194 LEU B O 1
ATOM 889 N N . LYS B 1 5 ? 5.952 17.877 44.289 1.00 28.66 195 LYS B N 1
ATOM 890 C CA . LYS B 1 5 ? 6.480 17.655 42.949 1.00 25.50 195 LYS B CA 1
ATOM 891 C C . LYS B 1 5 ? 7.995 17.770 42.826 1.00 23.82 195 LYS B C 1
ATOM 892 O O . LYS B 1 5 ? 8.583 18.779 43.211 1.00 21.63 195 LYS B O 1
ATOM 898 N N . ILE B 1 6 ? 8.616 16.731 42.274 1.00 20.31 196 ILE B N 1
ATOM 899 C CA . ILE B 1 6 ? 10.056 16.730 42.051 1.00 19.01 196 ILE B CA 1
ATOM 900 C C . ILE B 1 6 ? 10.248 17.343 40.664 1.00 18.78 196 ILE B C 1
ATOM 901 O O . ILE B 1 6 ? 9.718 16.828 39.676 1.00 18.46 196 ILE B O 1
ATOM 906 N N . CYS B 1 7 ? 10.988 18.445 40.589 1.00 17.87 197 CYS B N 1
ATOM 907 C CA . CYS B 1 7 ? 11.216 19.129 39.321 1.00 18.84 197 CYS B CA 1
ATOM 908 C C . CYS B 1 7 ? 12.508 18.734 38.601 1.00 18.11 197 CYS B C 1
ATOM 909 O O . CYS B 1 7 ? 12.514 18.512 37.390 1.00 19.23 197 CYS B O 1
ATOM 912 N N . ARG B 1 8 ? 13.614 18.671 39.330 1.00 17.54 198 ARG B N 1
ATOM 913 C CA . ARG B 1 8 ? 14.869 18.287 38.699 1.00 16.80 198 ARG B CA 1
ATOM 914 C C . ARG B 1 8 ? 15.819 17.741 39.735 1.00 15.28 198 ARG B C 1
ATOM 915 O O . ARG B 1 8 ? 15.762 18.123 40.896 1.00 15.69 198 ARG B O 1
ATOM 923 N N . VAL B 1 9 ? 16.690 16.836 39.306 1.00 13.32 199 VAL B N 1
ATOM 924 C CA . VAL B 1 9 ? 17.675 16.250 40.198 1.00 12.58 199 VAL B CA 1
ATOM 925 C C . VAL B 1 9 ? 19.039 16.244 39.507 1.00 11.82 199 VAL B C 1
ATOM 926 O O . VAL B 1 9 ? 19.125 16.354 38.279 1.00 13.42 199 VAL B O 1
ATOM 930 N N . ASN B 1 10 ? 20.106 16.119 40.290 1.00 11.42 200 ASN B N 1
ATOM 931 C CA . ASN B 1 10 ? 21.449 16.092 39.725 1.00 11.37 200 ASN B CA 1
ATOM 932 C C . ASN B 1 10 ? 21.847 14.688 39.262 1.00 11.74 200 ASN B C 1
ATOM 933 O O . ASN B 1 10 ? 22.729 14.542 38.402 1.00 13.11 200 ASN B O 1
ATOM 938 N N . ARG B 1 11 ? 21.219 13.661 39.823 1.00 12.14 201 ARG B N 1
ATOM 939 C CA . ARG B 1 11 ? 21.551 12.290 39.445 1.00 12.70 201 ARG B CA 1
ATOM 940 C C . ARG B 1 11 ? 20.396 11.362 39.784 1.00 13.69 201 ARG B C 1
ATOM 941 O O . ARG B 1 11 ? 19.634 11.619 40.725 1.00 14.45 201 ARG B O 1
ATOM 949 N N . ARG B 1 12 ? 20.260 10.304 38.991 1.00 13.84 202 ARG B N 1
ATOM 950 C CA . ARG B 1 12 ? 19.191 9.337 39.169 1.00 15.99 202 ARG B CA 1
ATOM 951 C C . ARG B 1 12 ? 19.708 7.956 39.540 1.00 13.83 202 ARG B C 1
ATOM 952 O O . ARG B 1 12 ? 18.990 6.964 39.400 1.00 14.22 202 ARG B O 1
ATOM 960 N N . SER B 1 13 ? 20.951 7.888 40.002 1.00 13.75 203 SER B N 1
ATOM 961 C CA . SER B 1 13 ? 21.529 6.612 40.422 1.00 13.19 203 SER B CA 1
ATOM 962 C C . SER B 1 13 ? 22.663 6.862 41.402 1.00 13.69 203 SER B C 1
ATOM 963 O O . SER B 1 13 ? 23.147 7.988 41.539 1.00 13.62 203 SER B O 1
ATOM 966 N N . GLY B 1 14 ? 23.065 5.814 42.103 1.00 13.39 204 GLY B N 1
ATOM 967 C CA . GLY B 1 14 ? 24.139 5.959 43.060 1.00 13.38 204 GLY B CA 1
ATOM 968 C C . GLY B 1 14 ? 24.520 4.622 43.645 1.00 13.37 204 GLY B C 1
ATOM 969 O O . GLY B 1 14 ? 23.873 3.615 43.384 1.00 13.81 204 GLY B O 1
ATOM 970 N N . SER B 1 15 ? 25.559 4.617 44.466 1.00 14.72 205 SER B N 1
ATOM 971 C CA . SER B 1 15 ? 26.031 3.380 45.073 1.00 15.20 205 SER B CA 1
ATOM 972 C C . SER B 1 15 ? 25.039 2.775 46.046 1.00 15.19 205 SER B C 1
ATOM 973 O O . SER B 1 15 ? 24.335 3.491 46.766 1.00 14.49 205 SER B O 1
ATOM 976 N N . CYS B 1 16 ? 25.018 1.448 46.076 1.00 15.83 206 CYS B N 1
ATOM 977 C CA . CYS B 1 16 ? 24.150 0.729 46.998 1.00 15.75 206 CYS B CA 1
ATOM 978 C C . CYS B 1 16 ? 24.630 0.934 48.441 1.00 16.61 206 CYS B C 1
ATOM 979 O O . CYS B 1 16 ? 23.931 0.587 49.381 1.00 15.95 206 CYS B O 1
ATOM 982 N N . LEU B 1 17 ? 25.817 1.511 48.620 1.00 17.13 207 LEU B N 1
ATOM 983 C CA . LEU B 1 17 ? 26.319 1.773 49.966 1.00 17.46 207 LEU B CA 1
ATOM 984 C C . LEU B 1 17 ? 25.744 3.089 50.487 1.00 17.14 207 LEU B C 1
ATOM 985 O O . LEU B 1 17 ? 25.939 3.445 51.656 1.00 19.03 207 LEU B O 1
ATOM 990 N N . GLY B 1 18 ? 25.045 3.811 49.615 1.00 16.41 208 GLY B N 1
ATOM 991 C CA . GLY B 1 18 ? 24.467 5.087 49.999 1.00 14.70 208 GLY B CA 1
ATOM 992 C C . GLY B 1 18 ? 25.531 6.159 50.145 1.00 15.63 208 GLY B C 1
ATOM 993 O O . GLY B 1 18 ? 26.689 5.951 49.788 1.00 16.22 208 GLY B O 1
ATOM 994 N N . GLY B 1 19 ? 25.125 7.318 50.644 1.00 14.21 209 GLY B N 1
ATOM 995 C CA . GLY B 1 19 ? 26.065 8.397 50.863 1.00 14.51 209 GLY B CA 1
ATOM 996 C C . GLY B 1 19 ? 26.264 9.371 49.727 1.00 14.03 209 GLY B C 1
ATOM 997 O O . GLY B 1 19 ? 27.083 10.279 49.851 1.00 17.00 209 GLY B O 1
ATOM 998 N N . ASP B 1 20 ? 25.531 9.211 48.625 1.00 13.14 210 ASP B N 1
ATOM 999 C CA . ASP B 1 20 ? 25.688 10.148 47.509 1.00 13.83 210 ASP B CA 1
ATOM 1000 C C . ASP B 1 20 ? 24.830 11.387 47.720 1.00 12.20 210 ASP B C 1
ATOM 1001 O O . ASP B 1 20 ? 23.683 11.307 48.156 1.00 12.98 210 ASP B O 1
ATOM 1006 N N . GLU B 1 21 ? 25.392 12.552 47.420 1.00 12.18 211 GLU B N 1
ATOM 1007 C CA . GLU B 1 21 ? 24.652 13.784 47.597 1.00 12.24 211 GLU B CA 1
ATOM 1008 C C . GLU B 1 21 ? 23.730 14.051 46.408 1.00 12.34 211 GLU B C 1
ATOM 1009 O O . GLU B 1 21 ? 24.164 14.042 45.250 1.00 12.82 211 GLU B O 1
ATOM 1015 N N . ILE B 1 22 ? 22.449 14.253 46.713 1.00 11.20 212 ILE B N 1
ATOM 1016 C CA . ILE B 1 22 ? 21.428 14.552 45.716 1.00 11.54 212 ILE B CA 1
ATOM 1017 C C . ILE B 1 22 ? 20.900 15.975 45.905 1.00 11.63 212 ILE B C 1
ATOM 1018 O O . ILE B 1 22 ? 20.646 16.404 47.040 1.00 11.52 212 ILE B O 1
ATOM 1023 N N . PHE B 1 23 ? 20.769 16.704 44.796 1.00 11.87 213 PHE B N 1
ATOM 1024 C CA . PHE B 1 23 ? 20.178 18.037 44.802 1.00 11.33 213 PHE B CA 1
ATOM 1025 C C . PHE B 1 23 ? 18.815 17.808 44.179 1.00 12.71 213 PHE B C 1
ATOM 1026 O O . PHE B 1 23 ? 18.723 17.308 43.062 1.00 13.55 213 PHE B O 1
ATOM 1034 N N . LEU B 1 24 ? 17.759 18.162 44.888 1.00 12.38 214 LEU B N 1
ATOM 1035 C CA . LEU B 1 24 ? 16.420 17.949 44.368 1.00 12.84 214 LEU B CA 1
ATOM 1036 C C . LEU B 1 24 ? 15.686 19.276 44.374 1.00 14.87 214 LEU B C 1
ATOM 1037 O O . LEU B 1 24 ? 15.505 19.877 45.436 1.00 15.54 214 LEU B O 1
ATOM 1042 N N . LEU B 1 25 ? 15.296 19.747 43.193 1.00 13.65 215 LEU B N 1
ATOM 1043 C CA . LEU B 1 25 ? 14.551 20.999 43.073 1.00 15.09 215 LEU B CA 1
ATOM 1044 C C . LEU B 1 25 ? 13.079 20.599 43.035 1.00 15.77 215 LEU B C 1
ATOM 1045 O O . LEU B 1 25 ? 12.682 19.691 42.287 1.00 16.83 215 LEU B O 1
ATOM 1050 N N . CYS B 1 26 ? 12.276 21.264 43.855 1.00 16.41 216 CYS B N 1
ATOM 1051 C CA . CYS B 1 26 ? 10.869 20.922 43.980 1.00 16.98 216 CYS B CA 1
ATOM 1052 C C . CYS B 1 26 ? 9.952 22.119 44.103 1.00 19.42 216 CYS B C 1
ATOM 1053 O O . CYS B 1 26 ? 10.402 23.263 44.155 1.00 19.53 216 CYS B O 1
ATOM 1056 N N . ASP B 1 27 ? 8.653 21.844 44.136 1.00 20.97 217 ASP B N 1
ATOM 1057 C CA . ASP B 1 27 ? 7.686 22.913 44.329 1.00 23.43 217 ASP B CA 1
ATOM 1058 C C . ASP B 1 27 ? 7.735 23.193 45.831 1.00 22.90 217 ASP B C 1
ATOM 1059 O O . ASP B 1 27 ? 8.248 22.382 46.604 1.00 22.25 217 ASP B O 1
ATOM 1064 N N . LYS B 1 28 ? 7.212 24.343 46.238 1.00 24.54 218 LYS B N 1
ATOM 1065 C CA . LYS B 1 28 ? 7.190 24.753 47.638 1.00 26.24 218 LYS B CA 1
ATOM 1066 C C . LYS B 1 28 ? 6.882 23.640 48.639 1.00 26.19 218 LYS B C 1
ATOM 1067 O O . LYS B 1 28 ? 5.865 22.952 48.530 1.00 24.81 218 LYS B O 1
ATOM 1073 N N . VAL B 1 29 ? 7.771 23.479 49.616 1.00 23.91 219 VAL B N 1
ATOM 1074 C CA . VAL B 1 29 ? 7.607 22.498 50.686 1.00 24.25 219 VAL B CA 1
ATOM 1075 C C . VAL B 1 29 ? 7.946 23.179 52.012 1.00 25.47 219 VAL B C 1
ATOM 1076 O O . VAL B 1 29 ? 8.564 24.245 52.024 1.00 27.85 219 VAL B O 1
ATOM 1080 N N . GLN B 1 30 ? 7.537 22.575 53.123 1.00 24.97 220 GLN B N 1
ATOM 1081 C CA . GLN B 1 30 ? 7.846 23.128 54.441 1.00 25.26 220 GLN B CA 1
ATOM 1082 C C . GLN B 1 30 ? 8.971 22.302 55.060 1.00 23.15 220 GLN B C 1
ATOM 1083 O O . GLN B 1 30 ? 8.812 21.108 55.325 1.00 22.28 220 GLN B O 1
ATOM 1089 N N . LYS B 1 31 ? 10.115 22.941 55.301 1.00 22.33 221 LYS B N 1
ATOM 1090 C CA . LYS B 1 31 ? 11.269 22.242 55.856 1.00 23.27 221 LYS B CA 1
ATOM 1091 C C . LYS B 1 31 ? 11.002 21.409 57.101 1.00 23.17 221 LYS B C 1
ATOM 1092 O O . LYS B 1 31 ? 11.720 20.448 57.379 1.00 22.50 221 LYS B O 1
ATOM 1098 N N . GLU B 1 32 ? 9.963 21.766 57.850 1.00 24.18 222 GLU B N 1
ATOM 1099 C CA . GLU B 1 32 ? 9.631 21.042 59.071 1.00 24.73 222 GLU B CA 1
ATOM 1100 C C . GLU B 1 32 ? 8.692 19.854 58.843 1.00 23.49 222 GLU B C 1
ATOM 1101 O O . GLU B 1 32 ? 8.422 19.086 59.764 1.00 23.37 222 GLU B O 1
ATOM 1107 N N . ASP B 1 33 ? 8.211 19.696 57.613 1.00 21.23 223 ASP B N 1
ATOM 1108 C CA . ASP B 1 33 ? 7.275 18.619 57.291 1.00 19.78 223 ASP B CA 1
ATOM 1109 C C . ASP B 1 33 ? 7.595 18.034 55.911 1.00 19.60 223 ASP B C 1
ATOM 1110 O O . ASP B 1 33 ? 6.740 18.002 55.019 1.00 19.31 223 ASP B O 1
ATOM 1115 N N . ILE B 1 34 ? 8.829 17.586 55.723 1.00 18.12 224 ILE B N 1
ATOM 1116 C CA . ILE B 1 34 ? 9.188 17.020 54.426 1.00 17.23 224 ILE B CA 1
ATOM 1117 C C . ILE B 1 34 ? 10.279 15.983 54.587 1.00 16.96 224 ILE B C 1
ATOM 1118 O O . ILE B 1 34 ? 11.159 16.121 55.441 1.00 15.55 224 ILE B O 1
ATOM 1123 N N . GLU B 1 35 ? 10.190 14.928 53.774 1.00 16.26 225 GLU B N 1
ATOM 1124 C CA . GLU B 1 35 ? 11.148 13.828 53.773 1.00 15.97 225 GLU B CA 1
ATOM 1125 C C . GLU B 1 35 ? 11.289 13.358 52.338 1.00 14.50 225 GLU B C 1
ATOM 1126 O O . GLU B 1 35 ? 10.470 13.694 51.478 1.00 13.44 225 GLU B O 1
ATOM 1132 N N . VAL B 1 36 ? 12.346 12.602 52.087 1.00 14.59 226 VAL B N 1
ATOM 1133 C CA . VAL B 1 36 ? 12.553 12.023 50.771 1.00 14.81 226 VAL B CA 1
ATOM 1134 C C . VAL B 1 36 ? 12.626 10.525 51.053 1.00 14.36 226 VAL B C 1
ATOM 1135 O O . VAL B 1 36 ? 13.429 10.071 51.875 1.00 15.95 226 VAL B O 1
ATOM 1139 N N . TYR B 1 37 ? 11.772 9.747 50.388 1.00 16.63 227 TYR B N 1
ATOM 1140 C CA . TYR B 1 37 ? 11.748 8.300 50.591 1.00 18.71 227 TYR B CA 1
ATOM 1141 C C . TYR B 1 37 ? 12.245 7.518 49.377 1.00 17.40 227 TYR B C 1
ATOM 1142 O O . TYR B 1 37 ? 12.087 7.953 48.241 1.00 19.59 227 TYR B O 1
ATOM 1151 N N . PHE B 1 38 ? 12.855 6.371 49.638 1.00 17.17 228 PHE B N 1
ATOM 1152 C CA . PHE B 1 38 ? 13.323 5.468 48.595 1.00 16.74 228 PHE B CA 1
ATOM 1153 C C . PHE B 1 38 ? 12.595 4.188 48.926 1.00 16.82 228 PHE B C 1
ATOM 1154 O O . PHE B 1 38 ? 12.660 3.716 50.059 1.00 18.63 228 PHE B O 1
ATOM 1162 N N . THR B 1 39 ? 11.900 3.630 47.946 1.00 14.61 229 THR B N 1
ATOM 1163 C CA . THR B 1 39 ? 11.122 2.429 48.183 1.00 15.41 229 THR B CA 1
ATOM 1164 C C . THR B 1 39 ? 11.269 1.407 47.075 1.00 13.68 229 THR B C 1
ATOM 1165 O O . THR B 1 39 ? 11.345 1.742 45.880 1.00 13.94 229 THR B O 1
ATOM 1169 N N . GLY B 1 40 ? 11.308 0.151 47.492 1.00 13.48 230 GLY B N 1
ATOM 1170 C CA . GLY B 1 40 ? 11.386 -0.961 46.564 1.00 14.86 230 GLY B CA 1
ATOM 1171 C C . GLY B 1 40 ? 10.679 -2.122 47.234 1.00 14.92 230 GLY B C 1
ATOM 1172 O O . GLY B 1 40 ? 10.257 -2.005 48.383 1.00 14.61 230 GLY B O 1
ATOM 1173 N N . PRO B 1 41 ? 10.496 -3.250 46.536 1.00 15.08 231 PRO B N 1
ATOM 1174 C CA . PRO B 1 41 ? 9.829 -4.395 47.158 1.00 16.28 231 PRO B CA 1
ATOM 1175 C C . PRO B 1 41 ? 10.594 -4.757 48.435 1.00 17.30 231 PRO B C 1
ATOM 1176 O O . PRO B 1 41 ? 11.806 -4.941 48.395 1.00 19.06 231 PRO B O 1
ATOM 1180 N N . GLY B 1 42 ? 9.886 -4.829 49.558 1.00 17.72 232 GLY B N 1
ATOM 1181 C CA . GLY B 1 42 ? 10.516 -5.178 50.824 1.00 16.72 232 GLY B CA 1
ATOM 1182 C C . GLY B 1 42 ? 11.586 -4.245 51.361 1.00 16.69 232 GLY B C 1
ATOM 1183 O O . GLY B 1 42 ? 12.391 -4.649 52.203 1.00 15.69 232 GLY B O 1
ATOM 1184 N N . TRP B 1 43 ? 11.606 -2.999 50.902 1.00 14.25 233 TRP B N 1
ATOM 1185 C CA . TRP B 1 43 ? 12.610 -2.068 51.395 1.00 12.74 233 TRP B CA 1
ATOM 1186 C C . TRP B 1 43 ? 12.152 -0.627 51.326 1.00 12.33 233 TRP B C 1
ATOM 1187 O O . TRP B 1 43 ? 11.460 -0.221 50.390 1.00 12.60 233 TRP B O 1
ATOM 1198 N N . GLU B 1 44 ? 12.501 0.141 52.350 1.00 12.19 234 GLU B N 1
ATOM 1199 C CA . GLU B 1 44 ? 12.198 1.563 52.343 1.00 13.38 234 GLU B CA 1
ATOM 1200 C C . GLU B 1 44 ? 13.198 2.269 53.246 1.00 12.81 234 GLU B C 1
ATOM 1201 O O . GLU B 1 44 ? 13.616 1.734 54.268 1.00 12.92 234 GLU B O 1
ATOM 1207 N N . ALA B 1 45 ? 13.624 3.457 52.839 1.00 12.67 235 ALA B N 1
ATOM 1208 C CA . ALA B 1 45 ? 14.581 4.226 53.632 1.00 13.31 235 ALA B CA 1
ATOM 1209 C C . ALA B 1 45 ? 14.513 5.679 53.208 1.00 15.28 235 ALA B C 1
ATOM 1210 O O . ALA B 1 45 ? 14.207 5.988 52.055 1.00 15.95 235 ALA B O 1
ATOM 1212 N N . ARG B 1 46 ? 14.814 6.577 54.139 1.00 15.55 236 ARG B N 1
ATOM 1213 C CA . ARG B 1 46 ? 14.756 8.010 53.866 1.00 14.45 236 ARG B CA 1
ATOM 1214 C C . ARG B 1 46 ? 16.093 8.639 53.505 1.00 13.69 236 ARG B C 1
ATOM 1215 O O . ARG B 1 46 ? 17.147 8.173 53.944 1.00 15.09 236 ARG B O 1
ATOM 1223 N N . GLY B 1 47 ? 16.024 9.697 52.702 1.00 14.28 237 GLY B N 1
ATOM 1224 C CA . GLY B 1 47 ? 17.224 10.442 52.369 1.00 13.54 237 GLY B CA 1
ATOM 1225 C C . GLY B 1 47 ? 17.607 11.175 53.648 1.00 14.54 237 GLY B C 1
ATOM 1226 O O . GLY B 1 47 ? 16.737 11.594 54.414 1.00 14.57 237 GLY B O 1
ATOM 1227 N N . SER B 1 48 ? 18.903 11.341 53.877 1.00 13.57 238 SER B N 1
ATOM 1228 C CA . SER B 1 48 ? 19.376 12.001 55.086 1.00 14.66 238 SER B CA 1
ATOM 1229 C C . SER B 1 48 ? 19.641 13.496 54.911 1.00 15.43 238 SER B C 1
ATOM 1230 O O . SER B 1 48 ? 20.456 13.892 54.076 1.00 15.17 238 SER B O 1
ATOM 1233 N N . PHE B 1 49 ? 18.942 14.320 55.688 1.00 14.69 239 PHE B N 1
ATOM 1234 C CA . PHE B 1 49 ? 19.132 15.774 55.650 1.00 15.89 239 PHE B CA 1
ATOM 1235 C C . PHE B 1 49 ? 18.482 16.430 56.855 1.00 16.99 239 PHE B C 1
ATOM 1236 O O . PHE B 1 49 ? 17.650 15.824 57.536 1.00 18.09 239 PHE B O 1
ATOM 1244 N N . SER B 1 50 ? 18.874 17.673 57.116 1.00 18.58 240 SER B N 1
ATOM 1245 C CA . SER B 1 50 ? 18.325 18.430 58.230 1.00 20.27 240 SER B CA 1
ATOM 1246 C C . SER B 1 50 ? 17.531 19.596 57.664 1.00 19.82 240 SER B C 1
ATOM 1247 O O . SER B 1 50 ? 17.605 19.889 56.471 1.00 19.26 240 SER B O 1
ATOM 1250 N N . GLN B 1 51 ? 16.766 20.278 58.509 1.00 19.00 241 GLN B N 1
ATOM 1251 C CA . GLN B 1 51 ? 15.975 21.391 58.016 1.00 19.97 241 GLN B CA 1
ATOM 1252 C C . GLN B 1 51 ? 16.811 22.451 57.308 1.00 18.98 241 GLN B C 1
ATOM 1253 O O . GLN B 1 51 ? 16.324 23.124 56.396 1.00 18.86 241 GLN B O 1
ATOM 1259 N N . ALA B 1 52 ? 18.070 22.598 57.728 1.00 19.11 242 ALA B N 1
ATOM 1260 C CA . ALA B 1 52 ? 18.980 23.583 57.138 1.00 19.24 242 ALA B CA 1
ATOM 1261 C C . ALA B 1 52 ? 19.317 23.263 55.686 1.00 18.43 242 ALA B C 1
ATOM 1262 O O . ALA B 1 52 ? 19.787 24.124 54.937 1.00 18.88 242 ALA B O 1
ATOM 1264 N N . ASP B 1 53 ? 19.086 22.011 55.300 1.00 17.74 243 ASP B N 1
ATOM 1265 C CA . ASP B 1 53 ? 19.368 21.571 53.936 1.00 16.71 243 ASP B CA 1
ATOM 1266 C C . ASP B 1 53 ? 18.226 21.848 52.964 1.00 16.54 243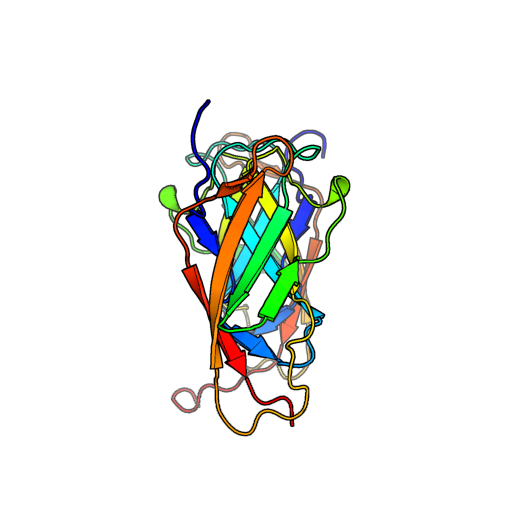 ASP B C 1
ATOM 1267 O O . ASP B 1 53 ? 18.330 21.557 51.768 1.00 17.01 243 ASP B O 1
ATOM 1272 N N . VAL B 1 54 ? 17.125 22.391 53.473 1.00 15.70 244 VAL B N 1
ATOM 1273 C CA . VAL B 1 54 ? 15.996 22.743 52.619 1.00 16.03 244 VAL B CA 1
ATOM 1274 C C . VAL B 1 54 ? 16.188 24.218 52.303 1.00 16.30 244 VAL B C 1
ATOM 1275 O O . VAL B 1 54 ? 16.053 25.086 53.177 1.00 17.35 244 VAL B O 1
ATOM 1279 N N . HIS B 1 55 ? 16.515 24.490 51.044 1.00 16.28 245 HIS B N 1
ATOM 1280 C CA . HIS B 1 55 ? 16.801 25.836 50.562 1.00 16.73 245 HIS B CA 1
ATOM 1281 C C . HIS B 1 55 ? 15.586 26.597 50.057 1.00 18.17 245 HIS B C 1
ATOM 1282 O O . HIS B 1 55 ? 15.001 26.244 49.025 1.00 16.86 245 HIS B O 1
ATOM 1289 N N . ARG B 1 56 ? 15.216 27.645 50.795 1.00 18.29 246 ARG B N 1
ATOM 1290 C CA . ARG B 1 56 ? 14.097 28.507 50.424 1.00 19.66 246 ARG B CA 1
ATOM 1291 C C . ARG B 1 56 ? 12.831 27.754 50.001 1.00 19.60 246 ARG B C 1
ATOM 1292 O O . ARG B 1 56 ? 12.155 28.158 49.062 1.00 18.49 246 ARG B O 1
ATOM 1300 N N . GLN B 1 57 ? 12.538 26.661 50.699 1.00 19.68 247 GLN B N 1
ATOM 1301 C CA . GLN B 1 57 ? 11.351 25.841 50.447 1.00 20.57 247 GLN B CA 1
ATOM 1302 C C . GLN B 1 57 ? 11.250 25.179 49.082 1.00 19.76 247 GLN B C 1
ATOM 1303 O O . GLN B 1 57 ? 10.266 24.481 48.822 1.00 19.78 247 GLN B O 1
ATOM 1309 N N . VAL B 1 58 ? 12.237 25.372 48.212 1.00 18.17 248 VAL B N 1
ATOM 1310 C CA . VAL B 1 58 ? 12.136 24.789 46.877 1.00 16.90 248 VAL B CA 1
ATOM 1311 C C . VAL B 1 58 ? 13.288 23.901 46.411 1.00 16.43 248 VAL B C 1
ATOM 1312 O O . VAL B 1 58 ? 13.378 23.574 45.226 1.00 16.19 248 VAL B O 1
ATOM 1316 N N . ALA B 1 59 ? 14.164 23.525 47.331 1.00 16.10 249 ALA B N 1
ATOM 1317 C CA . ALA B 1 59 ? 15.279 22.642 47.010 1.00 15.40 249 ALA B CA 1
ATOM 1318 C C . ALA B 1 59 ? 15.692 21.912 48.271 1.00 15.79 249 ALA B C 1
ATOM 1319 O O . ALA B 1 59 ? 15.620 22.459 49.377 1.00 16.67 249 ALA B O 1
ATOM 1321 N N . ILE B 1 60 ? 16.116 20.668 48.105 1.00 14.43 250 ILE B N 1
ATOM 1322 C CA . ILE B 1 60 ? 16.583 19.863 49.214 1.00 13.34 250 ILE B CA 1
ATOM 1323 C C . ILE B 1 60 ? 17.884 19.205 48.789 1.00 13.84 250 ILE B C 1
ATOM 1324 O O . ILE B 1 60 ? 17.975 18.663 47.684 1.00 13.39 250 ILE B O 1
ATOM 1329 N N . VAL B 1 61 ? 18.899 19.278 49.640 1.00 12.51 251 VAL B N 1
ATOM 1330 C CA . VAL B 1 61 ? 20.172 18.635 49.352 1.00 12.36 251 VAL B CA 1
ATOM 1331 C C . VAL B 1 61 ? 20.302 17.567 50.441 1.00 12.41 251 VAL B C 1
ATOM 1332 O O . VAL B 1 61 ? 20.319 17.878 51.640 1.00 12.65 251 VAL B O 1
ATOM 1336 N N . PHE B 1 62 ? 20.392 16.306 50.035 1.00 12.19 252 PHE B N 1
ATOM 1337 C CA . PHE B 1 62 ? 20.437 15.200 50.986 1.00 12.36 252 PHE B CA 1
ATOM 1338 C C . PHE B 1 62 ? 21.354 14.071 50.545 1.00 12.97 252 PHE B C 1
ATOM 1339 O O . PHE B 1 62 ? 21.855 14.065 49.417 1.00 13.34 252 PHE B O 1
ATOM 1347 N N . ARG B 1 63 ? 21.577 13.118 51.441 1.00 12.08 253 ARG B N 1
ATOM 1348 C CA . ARG B 1 63 ? 22.410 11.963 51.157 1.00 13.59 253 ARG B CA 1
ATOM 1349 C C . ARG B 1 63 ? 21.528 10.724 51.002 1.00 13.39 253 ARG B C 1
ATOM 1350 O O . ARG B 1 63 ? 20.586 10.506 51.771 1.00 12.68 253 ARG B O 1
ATOM 1358 N N . THR B 1 64 ? 21.822 9.913 49.999 1.00 12.84 254 THR B N 1
ATOM 1359 C CA . THR B 1 64 ? 21.040 8.713 49.795 1.00 12.57 254 THR B CA 1
ATOM 1360 C C . THR B 1 64 ? 21.291 7.721 50.924 1.00 12.78 254 THR B C 1
ATOM 1361 O O . THR B 1 64 ? 22.367 7.680 51.516 1.00 13.02 254 THR B O 1
ATOM 1365 N N . PRO B 1 65 ? 20.279 6.916 51.257 1.00 13.52 255 PRO B N 1
ATOM 1366 C CA . PRO B 1 65 ? 20.464 5.928 52.318 1.00 13.69 255 PRO B CA 1
ATOM 1367 C C . PRO B 1 65 ? 21.092 4.688 51.707 1.00 14.26 255 PRO B C 1
ATOM 1368 O O . PRO B 1 65 ? 21.057 4.501 50.492 1.00 13.62 255 PRO B O 1
ATOM 1372 N N . PRO B 1 66 ? 21.694 3.831 52.530 1.00 14.67 256 PRO B N 1
ATOM 1373 C CA . PRO B 1 66 ? 22.304 2.606 52.021 1.00 16.28 256 PRO B CA 1
ATOM 1374 C C . PRO B 1 66 ? 21.153 1.696 51.577 1.00 15.84 256 PRO B C 1
ATOM 1375 O O . PRO B 1 66 ? 20.088 1.661 52.214 1.00 15.55 256 PRO B O 1
ATOM 1379 N N . TYR B 1 67 ? 21.359 0.953 50.497 1.00 16.00 257 TYR B N 1
ATOM 1380 C CA . TYR B 1 67 ? 20.330 0.036 50.040 1.00 16.45 257 TYR B CA 1
ATOM 1381 C C . TYR B 1 67 ? 20.363 -1.233 50.904 1.00 15.82 257 TYR B C 1
ATOM 1382 O O . TYR B 1 67 ? 21.293 -1.440 51.683 1.00 16.70 257 TYR B O 1
ATOM 1391 N N . ALA B 1 68 ? 19.343 -2.075 50.764 1.00 15.32 258 ALA B N 1
ATOM 1392 C CA . ALA B 1 68 ? 19.2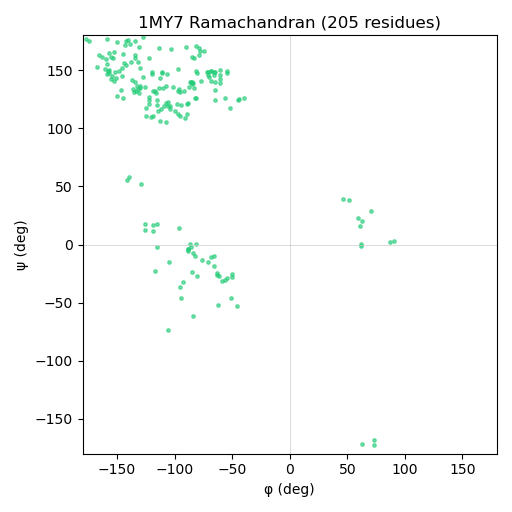60 -3.309 51.554 1.00 16.14 258 ALA B CA 1
ATOM 1393 C C . ALA B 1 68 ? 20.402 -4.281 51.316 1.00 17.23 258 ALA B C 1
ATOM 1394 O O . ALA B 1 68 ? 20.728 -5.091 52.190 1.00 17.22 258 ALA B O 1
ATOM 1396 N N . ASP B 1 69 ? 20.988 -4.215 50.127 1.00 17.43 259 ASP B N 1
ATOM 1397 C CA . ASP B 1 69 ? 22.078 -5.094 49.725 1.00 19.57 259 ASP B CA 1
ATOM 1398 C C . ASP B 1 69 ? 23.316 -4.247 49.437 1.00 20.94 259 ASP B C 1
ATOM 1399 O O . ASP B 1 69 ? 23.357 -3.502 48.461 1.00 20.91 259 ASP B O 1
ATOM 1404 N N . PRO B 1 70 ? 24.342 -4.350 50.293 1.00 20.04 260 PRO B N 1
ATOM 1405 C CA . PRO B 1 70 ? 25.577 -3.581 50.124 1.00 21.92 260 PRO B CA 1
ATOM 1406 C C . PRO B 1 70 ? 26.535 -4.206 49.118 1.00 23.17 260 PRO B C 1
ATOM 1407 O O . PRO B 1 70 ? 27.623 -3.675 48.880 1.00 24.78 260 PRO B O 1
ATOM 1411 N N . SER B 1 71 ? 26.140 -5.329 48.531 1.00 24.18 261 SER B N 1
ATOM 1412 C CA . SER B 1 71 ? 27.001 -6.011 47.569 1.00 25.41 261 SER B CA 1
ATOM 1413 C C . SER B 1 71 ? 26.276 -6.331 46.273 1.00 25.32 261 SER B C 1
ATOM 1414 O O . SER B 1 71 ? 26.282 -7.468 45.802 1.00 25.35 261 SER B O 1
ATOM 1417 N N . LEU B 1 72 ? 25.659 -5.310 45.695 1.00 25.41 262 LEU B N 1
ATOM 1418 C CA . LEU B 1 72 ? 24.916 -5.457 44.450 1.00 25.62 262 LEU B CA 1
ATOM 1419 C C . LEU B 1 72 ? 25.796 -5.932 43.290 1.00 25.74 262 LEU B C 1
ATOM 1420 O O . LEU B 1 72 ? 26.933 -5.488 43.142 1.00 25.89 262 LEU B O 1
ATOM 1425 N N . GLN B 1 73 ? 25.260 -6.838 42.475 1.00 26.85 263 GLN B N 1
ATOM 1426 C CA . GLN B 1 73 ? 25.981 -7.376 41.323 1.00 26.74 263 GLN B CA 1
ATOM 1427 C C . GLN B 1 73 ? 25.453 -6.763 40.030 1.00 25.83 263 GLN B C 1
ATOM 1428 O O . GLN B 1 73 ? 26.081 -6.861 38.972 1.00 25.96 263 GLN B O 1
ATOM 1434 N N . ALA B 1 74 ? 24.289 -6.129 40.131 1.00 23.73 264 ALA B N 1
ATOM 1435 C CA . ALA B 1 74 ? 23.658 -5.464 39.003 1.00 21.91 264 ALA B CA 1
ATOM 1436 C C . ALA B 1 74 ? 22.733 -4.381 39.553 1.00 20.29 264 ALA B C 1
ATOM 1437 O O . ALA B 1 74 ? 22.372 -4.400 40.727 1.00 20.77 264 ALA B O 1
ATOM 1439 N N . PRO B 1 75 ? 22.351 -3.417 38.707 1.00 19.47 265 PRO B N 1
ATOM 1440 C CA . PRO B 1 75 ? 21.462 -2.344 39.160 1.00 17.89 265 PRO B CA 1
ATOM 1441 C C . PRO B 1 75 ? 20.104 -2.825 39.661 1.00 16.89 265 PRO B C 1
ATOM 1442 O O . PRO B 1 75 ? 19.584 -3.854 39.218 1.00 15.71 265 PRO B O 1
ATOM 1446 N N . VAL B 1 76 ? 19.540 -2.068 40.598 1.00 15.38 266 VAL B N 1
ATOM 1447 C CA . VAL B 1 76 ? 18.220 -2.355 41.145 1.00 16.11 266 VAL B CA 1
ATOM 1448 C C . VAL B 1 76 ? 17.427 -1.058 41.069 1.00 14.72 266 VAL B C 1
ATOM 1449 O O . VAL B 1 76 ? 17.945 0.024 41.376 1.00 16.25 266 VAL B O 1
ATOM 1453 N N . ARG B 1 77 ? 16.178 -1.158 40.643 1.00 12.49 267 ARG B N 1
ATOM 1454 C CA . ARG B 1 77 ? 15.353 0.026 40.541 1.00 11.48 267 ARG B CA 1
ATOM 1455 C C . ARG B 1 77 ? 14.486 0.223 41.767 1.00 12.90 267 ARG B C 1
ATOM 1456 O O . ARG B 1 77 ? 13.844 -0.714 42.247 1.00 13.56 267 ARG B O 1
ATOM 1464 N N . VAL B 1 78 ? 14.471 1.455 42.268 1.00 12.36 268 VAL B N 1
ATOM 1465 C CA . VAL B 1 78 ? 13.615 1.813 43.388 1.00 12.99 268 VAL B CA 1
ATOM 1466 C C . VAL B 1 78 ? 12.963 3.124 43.004 1.00 12.86 268 VAL B C 1
ATOM 1467 O O . VAL B 1 78 ? 13.273 3.701 41.956 1.00 12.63 268 VAL B O 1
ATOM 1471 N N . SER B 1 79 ? 12.047 3.599 43.835 1.00 12.10 269 SER B N 1
ATOM 1472 C CA . SER B 1 79 ? 11.396 4.861 43.553 1.00 12.22 269 SER B CA 1
ATOM 1473 C C . SER B 1 79 ? 11.818 5.867 44.586 1.00 12.76 269 SER B C 1
ATOM 1474 O O . SER B 1 79 ? 12.022 5.520 45.738 1.00 14.57 269 SER B O 1
ATOM 1477 N N . MET B 1 80 ? 11.981 7.108 44.150 1.00 11.98 270 MET B N 1
ATOM 1478 C CA . MET B 1 80 ? 12.339 8.205 45.046 1.00 12.83 270 MET B CA 1
ATOM 1479 C C . MET B 1 80 ? 11.152 9.153 44.990 1.00 13.42 270 MET B C 1
ATOM 1480 O O . MET B 1 80 ? 10.684 9.501 43.908 1.00 13.37 270 MET B O 1
ATOM 1485 N N . GLN B 1 81 ? 10.655 9.563 46.158 1.00 13.50 271 GLN B N 1
ATOM 1486 C CA . GLN B 1 81 ? 9.493 10.437 46.229 1.00 14.13 271 GLN B CA 1
ATOM 1487 C C . GLN B 1 81 ? 9.576 11.401 47.397 1.00 13.45 271 GLN B C 1
ATOM 1488 O O . GLN B 1 81 ? 10.196 11.089 48.413 1.00 15.73 271 GLN B O 1
ATOM 1494 N N . LEU B 1 82 ? 8.944 12.557 47.243 1.00 14.72 272 LEU B N 1
ATOM 1495 C CA . LEU B 1 82 ? 8.845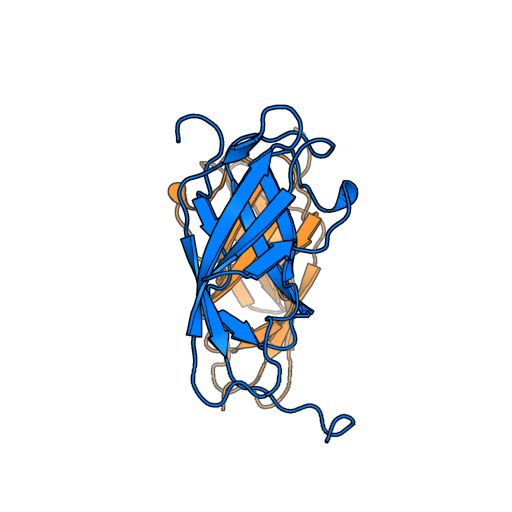 13.500 48.355 1.00 15.61 272 LEU B CA 1
ATOM 1496 C C . LEU B 1 82 ? 7.691 12.937 49.197 1.00 18.23 272 LEU B C 1
ATOM 1497 O O . LEU B 1 82 ? 6.759 12.334 48.657 1.00 18.08 272 LEU B O 1
ATOM 1502 N N . ARG B 1 83 ? 7.760 13.111 50.512 1.00 18.85 273 ARG B N 1
ATOM 1503 C CA . ARG B 1 83 ? 6.712 12.623 51.410 1.00 20.64 273 ARG B CA 1
ATOM 1504 C C . ARG B 1 83 ? 6.553 13.567 52.590 1.00 21.92 273 ARG B C 1
ATOM 1505 O O . ARG B 1 83 ? 7.542 13.975 53.202 1.00 20.99 273 ARG B O 1
ATOM 1513 N N . ARG B 1 84 ? 5.308 13.923 52.900 1.00 23.68 274 ARG B N 1
ATOM 1514 C CA . ARG B 1 84 ? 5.021 14.794 54.039 1.00 25.34 274 ARG B CA 1
ATOM 1515 C C . ARG B 1 84 ? 4.591 13.869 55.169 1.00 24.90 274 ARG B C 1
ATOM 1516 O O . ARG B 1 84 ? 3.555 13.213 55.074 1.00 25.81 274 ARG B O 1
ATOM 1524 N N . PRO B 1 85 ? 5.377 13.798 56.255 1.00 23.63 275 PRO B N 1
ATOM 1525 C CA . PRO B 1 85 ? 5.055 12.926 57.393 1.00 23.94 275 PRO B CA 1
ATOM 1526 C C . PRO B 1 85 ? 3.774 13.221 58.167 1.00 24.74 275 PRO B C 1
ATOM 1527 O O . PRO B 1 85 ? 3.217 12.323 58.803 1.00 24.66 275 PRO B O 1
ATOM 1531 N N . SER B 1 86 ? 3.305 14.461 58.115 1.00 25.54 276 SER B N 1
ATOM 1532 C CA . SER B 1 86 ? 2.093 14.814 58.848 1.00 26.58 276 SER B CA 1
ATOM 1533 C C . SER B 1 86 ? 0.873 14.030 58.370 1.00 28.01 276 SER B C 1
ATOM 1534 O O . SER B 1 86 ? 0.169 13.417 59.181 1.00 27.98 276 SER B O 1
ATOM 1537 N N . ASP B 1 87 ? 0.632 14.047 57.060 1.00 28.72 277 ASP B N 1
ATOM 1538 C CA . ASP B 1 87 ? -0.512 13.350 56.477 1.00 29.84 277 ASP B CA 1
ATOM 1539 C C . ASP B 1 87 ? -0.107 12.204 55.556 1.00 30.56 277 ASP B C 1
ATOM 1540 O O . ASP B 1 87 ? -0.962 11.506 55.015 1.00 29.61 277 ASP B O 1
ATOM 1545 N N . ARG B 1 88 ? 1.198 12.029 55.372 1.00 31.33 278 ARG B N 1
ATOM 1546 C CA . ARG B 1 88 ? 1.735 10.963 54.531 1.00 32.41 278 ARG B CA 1
ATOM 1547 C C . ARG B 1 88 ? 1.499 11.150 53.028 1.00 31.79 278 ARG B C 1
ATOM 1548 O O . ARG B 1 88 ? 1.407 10.175 52.282 1.00 31.24 278 ARG B O 1
ATOM 1556 N N . GLU B 1 89 ? 1.410 12.399 52.585 1.00 31.13 279 GLU B N 1
ATOM 1557 C CA . GLU B 1 89 ? 1.211 12.696 51.169 1.00 30.59 279 GLU B CA 1
ATOM 1558 C C . GLU B 1 89 ? 2.510 12.368 50.420 1.00 29.59 279 GLU B C 1
ATOM 1559 O O . GLU B 1 89 ? 3.605 12.492 50.974 1.00 27.47 279 GLU B O 1
ATOM 1565 N N . LEU B 1 90 ? 2.385 11.940 49.168 1.00 27.92 280 LEU B N 1
ATOM 1566 C CA . LEU B 1 90 ? 3.553 11.576 48.368 1.00 26.77 280 LEU B CA 1
ATOM 1567 C C . LEU B 1 90 ? 3.558 12.232 46.998 1.00 25.61 280 LEU B C 1
ATOM 1568 O O . LEU B 1 90 ? 2.508 12.540 46.435 1.00 27.01 280 LEU B O 1
ATOM 1573 N N . SER B 1 91 ? 4.752 12.448 46.459 1.00 23.51 281 SER B N 1
ATOM 1574 C CA . SER B 1 91 ? 4.867 13.028 45.131 1.00 20.91 281 SER B CA 1
ATOM 1575 C C . SER B 1 91 ? 4.873 11.878 44.127 1.00 19.89 281 SER B C 1
ATOM 1576 O O . SER B 1 91 ? 4.954 10.706 44.509 1.00 19.02 281 SER B O 1
ATOM 1579 N N . GLU B 1 92 ? 4.763 12.217 42.848 1.00 21.41 282 GLU B N 1
ATOM 1580 C CA . GLU B 1 92 ? 4.836 11.209 41.792 1.00 21.37 282 GLU B CA 1
ATOM 1581 C C . GLU B 1 92 ? 6.235 10.622 41.988 1.00 20.68 282 GLU B C 1
ATOM 1582 O O . GLU B 1 92 ? 7.157 11.347 42.354 1.00 18.54 282 GLU B O 1
ATOM 1588 N N . PRO B 1 93 ? 6.419 9.317 41.736 1.00 19.67 283 PRO B N 1
ATOM 1589 C CA . PRO B 1 93 ? 7.741 8.714 41.914 1.00 19.97 283 PRO B CA 1
ATOM 1590 C C . PRO B 1 93 ? 8.703 8.936 40.755 1.00 19.14 283 PRO B C 1
ATOM 1591 O O . PRO B 1 93 ? 8.286 9.078 39.601 1.00 20.90 283 PRO B O 1
ATOM 1595 N N . MET B 1 94 ? 9.991 8.995 41.080 1.00 17.45 284 MET B N 1
ATOM 1596 C CA . MET B 1 94 ? 11.045 9.136 40.092 1.00 16.46 284 MET B CA 1
ATOM 1597 C C . MET B 1 94 ? 11.914 7.898 40.209 1.00 16.03 284 MET B C 1
ATOM 1598 O O . MET B 1 94 ? 12.305 7.491 41.312 1.00 15.34 284 MET B O 1
ATOM 1603 N N . GLU B 1 95 ? 12.216 7.279 39.079 1.00 14.49 285 GLU B N 1
ATOM 1604 C CA . GLU B 1 95 ? 13.063 6.100 39.096 1.00 14.51 285 GLU B CA 1
ATOM 1605 C C . GLU B 1 95 ? 14.461 6.452 39.573 1.00 14.14 285 GLU B C 1
ATOM 1606 O O . GLU B 1 95 ? 15.049 7.444 39.134 1.00 15.61 285 GLU B O 1
ATOM 1612 N N . PHE B 1 96 ? 14.977 5.648 40.491 1.00 12.08 286 PHE B N 1
ATOM 1613 C CA . PHE B 1 96 ? 16.328 5.814 40.996 1.00 12.64 286 PHE B CA 1
ATOM 1614 C C . PHE B 1 96 ? 16.946 4.420 40.963 1.00 12.24 286 PHE B C 1
ATOM 1615 O O . PHE B 1 96 ? 16.294 3.439 41.328 1.00 12.04 286 PHE B O 1
ATOM 1623 N N . GLN B 1 97 ? 18.190 4.316 40.515 1.00 11.71 287 GLN B N 1
ATOM 1624 C CA . GLN B 1 97 ? 18.840 3.006 40.449 1.00 11.97 287 GLN B CA 1
ATOM 1625 C C . GLN B 1 97 ? 20.036 2.895 41.382 1.00 12.31 287 GLN B C 1
ATOM 1626 O O . GLN B 1 97 ? 20.950 3.710 41.324 1.00 13.39 287 GLN B O 1
ATOM 1632 N N . TYR B 1 98 ? 20.018 1.897 42.262 1.00 12.52 288 TYR B N 1
ATOM 1633 C CA . TYR B 1 98 ? 21.151 1.674 43.136 1.00 12.41 288 TYR B CA 1
ATOM 1634 C C . TYR B 1 98 ? 22.080 0.792 42.322 1.00 13.42 288 TYR B C 1
ATOM 1635 O O . TYR B 1 98 ? 21.630 -0.130 41.637 1.00 13.55 288 TYR B O 1
ATOM 1644 N N . LEU B 1 99 ? 23.372 1.071 42.412 1.00 14.46 289 LEU B N 1
ATOM 1645 C CA . LEU B 1 99 ? 24.370 0.352 41.630 1.00 16.30 289 LEU B CA 1
ATOM 1646 C C . LEU B 1 99 ? 25.462 -0.337 42.439 1.00 18.12 289 LEU B C 1
ATOM 1647 O O . LEU B 1 99 ? 25.704 -0.012 43.597 1.00 17.30 289 LEU B O 1
ATOM 1652 N N . PRO B 1 100 ? 26.142 -1.314 41.822 1.00 20.19 290 PRO B N 1
ATOM 1653 C CA . PRO B 1 100 ? 27.223 -2.010 42.520 1.00 24.39 290 PRO B CA 1
ATOM 1654 C C . PRO B 1 100 ? 28.259 -0.948 42.877 1.00 27.54 290 PRO B C 1
ATOM 1655 O O . PRO B 1 100 ? 28.485 -0.019 42.094 1.00 25.99 290 PRO B O 1
ATOM 1659 N N . ASP B 1 101 ? 28.879 -1.072 44.046 1.00 32.60 291 ASP B N 1
ATOM 1660 C CA . ASP B 1 101 ? 29.887 -0.106 44.476 1.00 38.22 291 ASP B CA 1
ATOM 1661 C C . ASP B 1 101 ? 31.246 -0.471 43.889 1.00 41.25 291 ASP B C 1
ATOM 1662 O O . ASP B 1 101 ? 31.822 0.298 43.122 1.00 42.24 291 ASP B O 1
ATOM 1667 N N . THR B 1 102 ? 31.742 -1.650 44.256 1.00 44.37 292 THR B N 1
ATOM 1668 C CA . THR B 1 102 ? 33.032 -2.157 43.785 1.00 47.08 292 THR B CA 1
ATOM 1669 C C . THR B 1 102 ? 34.074 -1.058 43.589 1.00 47.57 292 THR B C 1
ATOM 1670 O O . THR B 1 102 ? 35.272 -1.377 43.744 1.00 48.27 292 THR B O 1
#